Protein AF-A0A0H5R528-F1 (afdb_monomer_lite)

InterPro domains:
  IPR000589 Small ribosomal subunit protein uS15 [PF00312] (87-167)
  IPR000589 Small ribosomal subunit protein uS15 [PS00362] (118-148)
  IPR000589 Small ribosomal subunit protein uS15 [SM01387] (87-167)
  IPR000589 Small ribosomal subunit protein uS15 [cd00353] (87-165)
  IPR005290 Small ribosomal subunit protein uS15, bacteria [MF_01343_B] (82-168)
  IPR005290 Small ribosomal subunit protein uS15, bacteria [PTHR23321] (61-169)
  IPR005290 Small ribosomal subunit protein uS15, bacteria [TIGR00952] (86-167)
  IPR009068 uS15/NS1, RNA-binding domain superfamily [SSF47060] (82-168)

pLDDT: mean 70.8, std 21.13, range [27.61, 94.62]

Structure (mmCIF, N/CA/C/O backbone):
data_AF-A0A0H5R528-F1
#
_entry.id   AF-A0A0H5R528-F1
#
loop_
_atom_site.group_PDB
_atom_site.id
_atom_site.type_symbol
_atom_site.label_atom_id
_atom_site.label_alt_id
_atom_site.label_comp_id
_atom_site.label_asym_id
_atom_site.label_entity_id
_atom_site.label_seq_id
_atom_site.pdbx_PDB_ins_code
_atom_site.Cartn_x
_atom_site.Cartn_y
_atom_site.Cartn_z
_atom_site.occupancy
_atom_site.B_iso_or_equiv
_atom_site.auth_seq_id
_atom_site.auth_comp_id
_atom_site.auth_asym_id
_atom_site.auth_atom_id
_atom_site.pdbx_PDB_model_num
ATOM 1 N N . ILE A 1 1 ? 28.878 -18.480 17.843 1.00 35.75 1 ILE A N 1
ATOM 2 C CA . ILE A 1 1 ? 28.487 -18.563 16.412 1.00 35.75 1 ILE A CA 1
ATOM 3 C C . ILE A 1 1 ? 27.258 -17.677 16.219 1.00 35.75 1 ILE A C 1
ATOM 5 O O . ILE A 1 1 ? 26.261 -17.935 16.889 1.00 35.75 1 ILE A O 1
ATOM 9 N N . PRO A 1 2 ? 27.315 -16.597 15.421 1.00 37.34 2 PRO A N 1
ATOM 10 C CA . PRO A 1 2 ? 26.166 -15.723 15.243 1.00 37.34 2 PRO A CA 1
ATOM 11 C C . PRO A 1 2 ? 25.103 -16.480 14.444 1.00 37.34 2 PRO A C 1
ATOM 13 O O . PRO A 1 2 ? 25.357 -16.969 13.346 1.00 37.34 2 PRO A O 1
ATOM 16 N N . ILE A 1 3 ? 23.914 -16.620 15.023 1.00 32.84 3 ILE A N 1
ATOM 17 C CA . ILE A 1 3 ? 22.763 -17.226 14.353 1.00 32.84 3 ILE A CA 1
ATOM 18 C C . ILE A 1 3 ? 22.498 -16.414 13.069 1.00 32.84 3 ILE A C 1
ATOM 20 O O . ILE A 1 3 ? 22.397 -15.187 13.160 1.00 32.84 3 ILE A O 1
ATOM 24 N N . PRO A 1 4 ? 22.380 -17.041 11.881 1.00 42.12 4 PRO A N 1
ATOM 25 C CA . PRO A 1 4 ? 22.157 -16.312 10.639 1.00 42.12 4 PRO A CA 1
ATOM 26 C C . PRO A 1 4 ? 20.881 -15.473 10.753 1.00 42.12 4 PRO A C 1
ATOM 28 O O . PRO A 1 4 ? 19.831 -15.978 11.157 1.00 42.12 4 PRO A O 1
ATOM 31 N N . LEU A 1 5 ? 20.979 -14.191 10.382 1.00 45.97 5 LEU A N 1
ATOM 32 C CA . LEU A 1 5 ? 19.911 -13.178 10.428 1.00 45.97 5 LEU A CA 1
ATOM 33 C C . LEU A 1 5 ? 18.559 -13.704 9.905 1.00 45.97 5 LEU A C 1
ATOM 35 O O . LEU A 1 5 ? 17.512 -13.356 10.444 1.00 45.97 5 LEU A O 1
ATOM 39 N N . ILE A 1 6 ? 18.578 -14.627 8.939 1.00 39.31 6 ILE A N 1
ATOM 40 C CA . ILE A 1 6 ? 17.421 -15.352 8.386 1.00 39.31 6 ILE A CA 1
ATOM 41 C C . ILE A 1 6 ? 16.525 -15.972 9.481 1.00 39.31 6 ILE A C 1
ATOM 43 O O . ILE A 1 6 ? 15.303 -15.901 9.385 1.00 39.31 6 ILE A O 1
ATOM 47 N N . SER A 1 7 ? 17.100 -16.521 10.558 1.00 37.16 7 SER A N 1
ATOM 48 C CA . SER A 1 7 ? 16.353 -17.105 11.686 1.00 37.16 7 SER A CA 1
ATOM 49 C C . SER A 1 7 ? 15.606 -16.045 12.505 1.00 37.16 7 SER A C 1
ATOM 51 O O . SER A 1 7 ? 14.487 -16.280 12.966 1.00 37.16 7 SER A O 1
ATOM 53 N N . GLN A 1 8 ? 16.183 -14.848 12.642 1.00 42.34 8 GLN A N 1
ATOM 54 C CA . GLN A 1 8 ? 15.535 -13.732 13.334 1.00 42.34 8 GLN A CA 1
ATOM 55 C C . GLN A 1 8 ? 14.418 -13.113 12.480 1.00 42.34 8 GLN A C 1
ATOM 57 O O . GLN A 1 8 ? 13.338 -12.841 13.004 1.00 42.34 8 GLN A O 1
ATOM 62 N N . TYR A 1 9 ? 14.611 -12.995 11.159 1.00 45.44 9 TYR A N 1
ATOM 63 C CA . TYR A 1 9 ? 13.575 -12.510 10.233 1.00 45.44 9 TYR A CA 1
ATOM 64 C C . TYR A 1 9 ? 12.439 -13.510 10.033 1.00 45.44 9 TYR A C 1
ATOM 66 O O . TYR A 1 9 ? 11.284 -13.105 10.054 1.00 45.44 9 TYR A O 1
ATOM 74 N N . SER A 1 10 ? 12.725 -14.812 9.941 1.00 37.66 10 SER A N 1
ATOM 75 C CA . SER A 1 10 ? 11.702 -15.867 9.936 1.00 37.66 10 SER A CA 1
ATOM 76 C C . SER A 1 10 ? 10.830 -15.802 11.198 1.00 37.66 10 SER A C 1
ATOM 78 O O . SER A 1 10 ? 9.602 -15.839 11.112 1.00 37.66 10 SER A O 1
ATOM 80 N N . LYS A 1 11 ? 11.433 -15.577 12.376 1.00 39.97 11 LYS A N 1
ATOM 81 C CA . LYS A 1 11 ? 10.718 -15.374 13.653 1.00 39.97 11 LYS A CA 1
ATOM 82 C C . LYS A 1 11 ? 9.942 -14.045 13.722 1.00 39.97 11 LYS A C 1
ATOM 84 O O . LYS A 1 11 ? 8.899 -13.981 14.371 1.00 39.97 11 LYS A O 1
ATOM 89 N N . MET A 1 12 ? 10.401 -12.994 13.040 1.00 42.03 12 MET A N 1
ATOM 90 C CA . MET A 1 12 ? 9.725 -11.688 12.967 1.00 42.03 12 MET A CA 1
ATOM 91 C C . MET A 1 12 ? 8.580 -11.662 11.935 1.00 42.03 12 MET A C 1
ATOM 93 O O . MET A 1 12 ? 7.529 -11.071 12.182 1.00 42.03 12 MET A O 1
ATOM 97 N N . LEU A 1 13 ? 8.735 -12.349 10.802 1.00 40.91 13 LEU A N 1
ATOM 98 C CA . LEU A 1 13 ? 7.727 -12.522 9.747 1.00 40.91 13 LEU A CA 1
ATOM 99 C C . LEU A 1 13 ? 6.634 -13.524 10.148 1.00 40.91 13 LEU A C 1
ATOM 101 O O . LEU A 1 13 ? 5.466 -13.320 9.828 1.00 40.91 13 LEU A O 1
ATOM 105 N N . SER A 1 14 ? 6.977 -14.548 10.934 1.00 41.78 14 SER A N 1
ATOM 106 C CA . SER A 1 14 ? 6.000 -15.472 11.535 1.00 41.78 14 SER A CA 1
ATOM 107 C C . SER A 1 14 ? 5.156 -14.833 12.642 1.00 41.78 14 SER A C 1
ATOM 109 O O . SER A 1 14 ? 3.983 -15.189 12.778 1.00 41.78 14 SER A O 1
ATOM 111 N N . ARG A 1 15 ? 5.703 -13.851 13.377 1.00 47.06 15 ARG A N 1
ATOM 112 C CA . ARG A 1 15 ? 4.990 -13.056 14.399 1.00 47.06 15 ARG A CA 1
ATOM 113 C C . ARG A 1 15 ? 4.297 -11.800 13.862 1.00 47.06 15 ARG A C 1
ATOM 115 O O . ARG A 1 15 ? 3.399 -11.281 14.522 1.00 47.06 15 ARG A O 1
ATOM 122 N N . SER A 1 16 ? 4.694 -11.301 12.695 1.00 47.31 16 SER A N 1
ATOM 123 C CA . SER A 1 16 ? 3.982 -10.234 11.988 1.00 47.31 16 SER A CA 1
ATOM 124 C C . SER A 1 16 ? 2.938 -10.823 11.034 1.00 47.31 16 SER A C 1
ATOM 126 O O . SER A 1 16 ? 2.871 -12.034 10.823 1.00 47.31 16 SER A O 1
ATOM 128 N N . LEU A 1 17 ? 2.063 -9.964 10.512 1.00 50.91 17 LEU A N 1
ATOM 129 C CA . LEU A 1 17 ? 0.804 -10.252 9.805 1.00 50.91 17 LEU A CA 1
ATOM 130 C C . LEU A 1 17 ? 0.909 -11.162 8.546 1.00 50.91 17 LEU A C 1
ATOM 132 O O . LEU A 1 17 ? -0.053 -11.228 7.789 1.00 50.91 17 LEU A O 1
ATOM 136 N N . LEU A 1 18 ? 2.040 -11.841 8.293 1.00 49.72 18 LEU A N 1
ATOM 137 C CA . LEU A 1 18 ? 2.419 -12.400 6.989 1.00 49.72 18 LEU A CA 1
ATOM 138 C C . LEU A 1 18 ? 2.583 -13.935 6.835 1.00 49.72 18 LEU A C 1
ATOM 140 O O . LEU A 1 18 ? 2.680 -14.348 5.692 1.00 49.72 18 LEU A O 1
ATOM 144 N N . ALA A 1 19 ? 2.602 -14.817 7.850 1.00 43.53 19 ALA A N 1
ATOM 145 C CA . ALA A 1 19 ? 2.944 -16.240 7.587 1.00 43.53 19 ALA A CA 1
ATOM 146 C C . ALA A 1 19 ? 2.146 -17.349 8.316 1.00 43.53 19 ALA A C 1
ATOM 148 O O . ALA A 1 19 ? 2.409 -17.670 9.474 1.00 43.53 19 ALA A O 1
ATOM 149 N N . ARG A 1 20 ? 1.281 -18.076 7.588 1.00 42.19 20 ARG A N 1
ATOM 150 C CA . ARG A 1 20 ? 1.116 -19.533 7.816 1.00 42.19 20 ARG A CA 1
ATOM 151 C C . ARG A 1 20 ? 2.510 -20.209 7.753 1.00 42.19 20 ARG A C 1
ATOM 153 O O . ARG A 1 20 ? 3.384 -19.657 7.085 1.00 42.19 20 ARG A O 1
ATOM 160 N N . PRO A 1 21 ? 2.769 -21.340 8.448 1.00 36.38 21 PRO A N 1
ATOM 161 C CA . PRO A 1 21 ? 4.104 -21.948 8.504 1.00 36.38 21 PRO A CA 1
ATOM 162 C C . PRO A 1 21 ? 4.681 -22.126 7.095 1.00 36.38 21 PRO A C 1
ATOM 164 O O . PRO A 1 21 ? 4.043 -22.747 6.242 1.00 36.38 21 PRO A O 1
ATOM 167 N N . LEU A 1 22 ? 5.878 -21.559 6.875 1.00 38.25 22 LEU A N 1
ATOM 168 C CA . LEU A 1 22 ? 6.575 -21.517 5.581 1.00 38.25 22 LEU A CA 1
ATOM 169 C C . LEU A 1 22 ? 6.567 -22.889 4.891 1.00 38.25 22 LEU A C 1
ATOM 171 O O . LEU A 1 22 ? 6.338 -22.976 3.694 1.00 38.25 22 LEU A O 1
ATOM 175 N N . THR A 1 23 ? 6.687 -23.973 5.655 1.00 37.78 23 THR A N 1
ATOM 176 C CA . THR A 1 23 ? 6.771 -25.352 5.157 1.00 37.78 23 THR A CA 1
ATOM 177 C C . THR A 1 23 ? 5.508 -25.891 4.479 1.00 37.78 23 THR A C 1
ATOM 179 O O . THR A 1 23 ? 5.636 -26.736 3.603 1.00 37.78 23 THR A O 1
ATOM 182 N N . ARG A 1 24 ? 4.300 -25.398 4.800 1.00 32.91 24 ARG A N 1
ATOM 183 C CA . ARG A 1 24 ? 3.045 -25.839 4.141 1.00 32.91 24 ARG A CA 1
ATOM 184 C C . ARG A 1 24 ? 2.582 -24.890 3.033 1.00 32.91 24 ARG A C 1
ATOM 186 O O . ARG A 1 24 ? 1.810 -25.288 2.171 1.00 32.91 24 ARG A O 1
ATOM 193 N N . ALA A 1 25 ? 3.070 -23.648 3.039 1.00 35.84 25 ALA A N 1
ATOM 194 C CA . ALA A 1 25 ? 2.929 -22.737 1.905 1.00 35.84 25 ALA A CA 1
ATOM 195 C C . ALA A 1 25 ? 3.888 -23.116 0.765 1.00 35.84 25 ALA A C 1
ATOM 197 O O . ALA A 1 25 ? 3.552 -22.888 -0.391 1.00 35.84 25 ALA A O 1
ATOM 198 N N . LEU A 1 26 ? 5.031 -23.746 1.077 1.00 34.44 26 LEU A N 1
ATOM 199 C CA . LEU A 1 26 ? 6.075 -24.110 0.113 1.00 34.44 26 LEU A CA 1
ATOM 200 C C . LEU A 1 26 ? 5.665 -25.148 -0.948 1.00 34.44 26 LEU A C 1
ATOM 202 O O . LEU A 1 26 ? 6.245 -25.136 -2.027 1.00 34.44 26 LEU A O 1
ATOM 206 N N . SER A 1 27 ? 4.616 -25.952 -0.737 1.00 31.20 27 SER A N 1
ATOM 207 C CA . SER A 1 27 ? 4.044 -26.791 -1.810 1.00 31.20 27 SER A CA 1
ATOM 208 C C . SER A 1 27 ? 3.129 -26.017 -2.772 1.00 31.20 27 SER A C 1
ATOM 210 O O . SER A 1 27 ? 2.860 -26.487 -3.869 1.00 31.20 27 SER A O 1
ATOM 212 N N . ASN A 1 28 ? 2.713 -24.804 -2.395 1.00 34.56 28 ASN A N 1
ATOM 213 C CA . ASN A 1 28 ? 2.021 -23.828 -3.243 1.00 34.56 28 ASN A CA 1
ATOM 214 C C . ASN A 1 28 ? 2.914 -22.612 -3.579 1.00 34.56 28 ASN A C 1
ATOM 216 O O . ASN A 1 28 ? 2.424 -21.622 -4.121 1.00 34.56 28 ASN A O 1
ATOM 220 N N . VAL A 1 29 ? 4.224 -22.651 -3.287 1.00 35.28 29 VAL A N 1
ATOM 221 C CA . VAL A 1 29 ? 5.155 -21.517 -3.505 1.00 35.28 29 VAL A CA 1
ATOM 222 C C . VAL A 1 29 ? 5.485 -21.272 -4.980 1.00 35.28 29 VAL A C 1
ATOM 224 O O . VAL A 1 29 ? 5.911 -20.172 -5.327 1.00 35.28 29 VAL A O 1
ATOM 227 N N . ALA A 1 30 ? 5.087 -22.176 -5.881 1.00 30.31 30 ALA A N 1
ATOM 228 C CA . ALA A 1 30 ? 4.903 -21.857 -7.303 1.00 30.31 30 ALA A CA 1
ATOM 229 C C . ALA A 1 30 ? 3.843 -20.744 -7.552 1.00 30.31 30 ALA A C 1
ATOM 231 O O . ALA A 1 30 ? 3.654 -20.274 -8.673 1.00 30.31 30 ALA A O 1
ATOM 232 N N . GLY A 1 31 ? 3.123 -20.304 -6.515 1.00 27.61 31 GLY A N 1
ATOM 233 C CA . GLY A 1 31 ? 2.170 -19.196 -6.540 1.00 27.61 31 GLY A CA 1
ATOM 234 C C . GLY A 1 31 ? 2.680 -17.858 -5.999 1.00 27.61 31 GLY A C 1
ATOM 235 O O . GLY A 1 31 ? 1.933 -16.891 -6.068 1.00 27.61 31 GLY A O 1
ATOM 236 N N . ILE A 1 32 ? 3.905 -17.753 -5.463 1.00 33.19 32 ILE A N 1
ATOM 237 C CA . ILE A 1 32 ? 4.373 -16.508 -4.803 1.00 33.19 32 ILE A CA 1
ATOM 238 C C . ILE A 1 32 ? 5.445 -15.761 -5.613 1.00 33.19 32 ILE A C 1
ATOM 240 O O . ILE A 1 32 ? 5.530 -14.537 -5.510 1.00 33.19 32 ILE A O 1
ATOM 244 N N . HIS A 1 33 ? 6.095 -16.424 -6.579 1.00 30.34 33 HIS A N 1
ATOM 245 C CA . HIS A 1 33 ? 6.693 -15.720 -7.729 1.00 30.34 33 HIS A CA 1
ATOM 246 C C . HIS A 1 33 ? 5.651 -14.853 -8.487 1.00 30.34 33 HIS A C 1
ATOM 248 O O . HIS A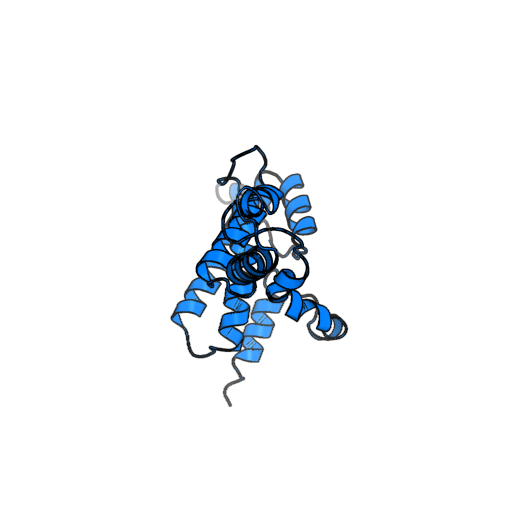 1 33 ? 6.008 -13.897 -9.171 1.00 30.34 33 HIS A O 1
ATOM 254 N N . ARG A 1 34 ? 4.348 -15.079 -8.245 1.00 32.31 34 ARG A N 1
ATOM 255 C CA . ARG A 1 34 ? 3.198 -14.358 -8.810 1.00 32.31 34 ARG A CA 1
ATOM 256 C C . ARG A 1 34 ? 2.731 -13.077 -8.124 1.00 32.31 34 ARG A C 1
ATOM 258 O O . ARG A 1 34 ? 1.768 -12.502 -8.599 1.00 32.31 34 ARG A O 1
ATOM 265 N N . ALA A 1 35 ? 3.388 -12.544 -7.094 1.00 33.75 35 ALA A N 1
ATOM 266 C CA . ALA A 1 35 ? 3.082 -11.165 -6.665 1.00 33.75 35 ALA A CA 1
ATOM 267 C C . ALA A 1 35 ? 3.814 -10.117 -7.532 1.00 33.75 35 ALA A C 1
ATOM 269 O O . ALA A 1 35 ? 3.277 -9.041 -7.788 1.00 33.75 35 ALA A O 1
ATOM 270 N N . GLY A 1 36 ? 5.005 -10.477 -8.030 1.00 31.80 36 GLY A N 1
ATOM 271 C CA . GLY A 1 36 ? 5.702 -9.788 -9.121 1.00 31.80 36 GLY A CA 1
ATOM 272 C C . GLY A 1 36 ? 5.222 -10.249 -10.503 1.00 31.80 36 GLY A C 1
ATOM 273 O O . GLY A 1 36 ? 5.012 -9.411 -11.367 1.00 31.80 36 GLY A O 1
ATOM 274 N N . GLN A 1 37 ? 4.923 -11.545 -10.686 1.00 33.56 37 GLN A N 1
ATOM 275 C CA . GLN A 1 37 ? 4.293 -12.081 -11.910 1.00 33.56 37 GLN A CA 1
ATOM 276 C C . GLN A 1 37 ? 2.755 -11.975 -11.925 1.00 33.56 37 GLN A C 1
ATOM 278 O O . GLN A 1 37 ? 2.098 -12.593 -12.754 1.00 33.56 37 GLN A O 1
ATOM 283 N N . ALA A 1 38 ? 2.130 -11.171 -11.056 1.00 33.72 38 ALA A N 1
ATOM 284 C CA . ALA A 1 38 ? 0.728 -10.808 -11.285 1.00 33.72 38 ALA A CA 1
ATOM 285 C C . ALA A 1 38 ? 0.606 -9.896 -12.512 1.00 33.72 38 ALA A C 1
ATOM 287 O O . ALA A 1 38 ? -0.502 -9.681 -12.979 1.00 33.72 38 ALA A O 1
ATOM 288 N N . ILE A 1 39 ? 1.724 -9.386 -13.044 1.00 36.84 39 ILE A N 1
ATOM 289 C CA . ILE A 1 39 ? 1.791 -8.715 -14.345 1.00 36.84 39 ILE A CA 1
ATOM 290 C C . ILE A 1 39 ? 1.308 -9.658 -15.469 1.00 36.84 39 ILE A C 1
ATOM 292 O O . ILE A 1 39 ? 0.634 -9.192 -16.383 1.00 36.84 39 ILE A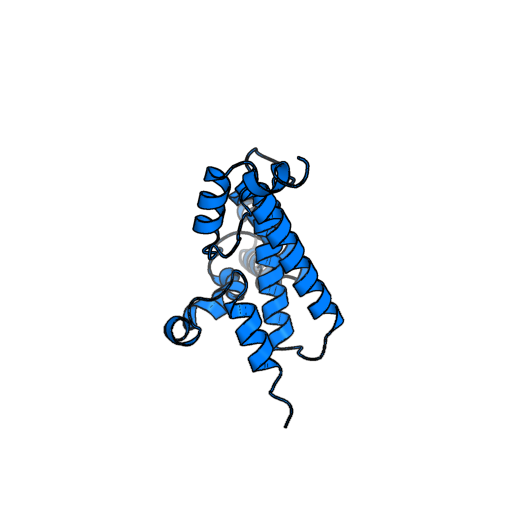 O 1
ATOM 296 N N . ASP A 1 40 ? 1.485 -10.978 -15.328 1.00 35.31 40 ASP A N 1
ATOM 297 C CA . ASP A 1 40 ? 1.091 -11.982 -16.334 1.00 35.31 40 ASP A CA 1
ATOM 298 C C . ASP A 1 40 ? -0.429 -12.251 -16.377 1.00 35.31 40 ASP A C 1
ATOM 300 O O . ASP A 1 40 ? -0.906 -13.073 -17.154 1.00 35.31 40 ASP A O 1
ATOM 304 N N . SER A 1 41 ? -1.224 -11.570 -15.542 1.00 40.56 41 SER A N 1
ATOM 305 C CA . SER A 1 41 ? -2.679 -11.766 -15.452 1.00 40.56 41 SER A CA 1
ATOM 306 C C . SER A 1 41 ? -3.484 -10.486 -15.713 1.00 40.56 41 SER A C 1
ATOM 308 O O . SER A 1 41 ? -4.633 -10.373 -15.285 1.00 40.56 41 SER A O 1
ATOM 310 N N . TYR A 1 42 ? -2.904 -9.500 -16.407 1.00 48.09 42 TYR A N 1
ATOM 311 C CA . TYR A 1 42 ? -3.577 -8.229 -16.707 1.00 48.09 42 TYR A CA 1
ATOM 312 C C . TYR A 1 42 ? -3.743 -8.000 -18.216 1.00 48.09 42 TYR A C 1
ATOM 314 O O . TYR A 1 42 ? -3.012 -7.203 -18.804 1.00 48.09 42 TYR A O 1
ATOM 322 N N . PRO A 1 43 ? -4.707 -8.678 -18.863 1.00 39.09 43 PRO A N 1
ATOM 323 C CA . PRO A 1 43 ? -4.961 -8.489 -20.284 1.00 39.09 43 PRO A CA 1
ATOM 324 C C . PRO A 1 43 ? -5.476 -7.064 -20.564 1.00 39.09 43 PRO A C 1
ATOM 326 O O . PRO A 1 43 ? -6.489 -6.642 -20.009 1.00 39.09 43 PRO A O 1
ATOM 329 N N . GLY A 1 44 ? -4.789 -6.329 -21.448 1.00 52.12 44 GLY A N 1
ATOM 330 C CA . GLY A 1 44 ? -5.387 -5.240 -22.236 1.00 52.12 44 GLY A CA 1
ATOM 331 C C . GLY A 1 44 ? -5.189 -3.782 -21.791 1.00 52.12 44 GLY A C 1
ATOM 332 O O . GLY A 1 44 ? -5.745 -2.903 -22.444 1.00 52.12 44 GLY A O 1
ATOM 333 N N . GLN A 1 45 ? -4.421 -3.473 -20.738 1.00 56.28 45 GLN A N 1
ATOM 334 C CA . GLN A 1 45 ? -4.093 -2.074 -20.388 1.00 56.28 45 GLN A CA 1
ATOM 335 C C . GLN A 1 45 ? -2.709 -1.669 -20.924 1.00 56.28 45 GLN A C 1
ATOM 337 O O . GLN A 1 45 ? -1.770 -2.456 -20.864 1.00 56.28 45 GLN A O 1
ATOM 342 N N . LEU A 1 46 ? -2.586 -0.443 -21.442 1.00 63.28 46 LEU A N 1
ATOM 343 C CA . LEU A 1 46 ? -1.341 0.148 -21.952 1.00 63.28 46 LEU A CA 1
ATOM 344 C C . LEU A 1 46 ? -0.755 1.141 -20.926 1.00 63.28 46 LEU A C 1
ATOM 346 O O . LEU A 1 46 ? -1.467 1.622 -20.042 1.00 63.28 46 LEU A O 1
ATOM 350 N N . ARG A 1 47 ? 0.555 1.439 -21.017 1.00 59.94 47 ARG A N 1
ATOM 351 C CA . ARG A 1 47 ? 1.303 2.301 -20.060 1.00 59.94 47 ARG A CA 1
ATOM 352 C C . ARG A 1 47 ? 0.762 3.728 -19.926 1.00 59.94 47 ARG A C 1
ATOM 354 O O . ARG A 1 47 ? 0.951 4.369 -18.895 1.00 59.94 47 ARG A O 1
ATOM 361 N N . GLN A 1 48 ? 0.099 4.222 -20.959 1.00 58.50 48 GLN A N 1
ATOM 362 C CA . GLN A 1 48 ? -0.630 5.483 -20.950 1.00 58.50 48 GLN A CA 1
ATOM 363 C C . GLN A 1 48 ? -2.109 5.116 -21.019 1.00 58.50 48 GLN A C 1
ATOM 365 O O . GLN A 1 48 ? -2.438 4.083 -21.594 1.00 58.50 48 GLN A O 1
ATOM 370 N N . SER A 1 49 ? -3.004 5.919 -20.447 1.00 59.09 49 SER A N 1
ATOM 371 C CA . SER A 1 49 ? -4.466 5.710 -20.438 1.00 59.09 49 SER A CA 1
ATOM 372 C C . SER A 1 49 ? -5.123 5.691 -21.831 1.00 59.09 49 SER A C 1
ATOM 374 O O . SER A 1 49 ? -6.311 5.958 -21.955 1.00 59.09 49 SER A O 1
ATOM 376 N N . ILE A 1 50 ? -4.336 5.418 -22.861 1.00 59.94 50 ILE A N 1
ATOM 377 C CA . ILE A 1 50 ? -4.714 5.198 -24.233 1.00 59.94 50 ILE A CA 1
ATOM 378 C C . ILE A 1 50 ? -5.386 3.830 -24.287 1.00 59.94 50 ILE A C 1
ATOM 380 O O . ILE A 1 50 ? -4.811 2.802 -23.911 1.00 59.94 50 ILE A O 1
ATOM 384 N N . THR A 1 51 ? -6.636 3.823 -24.723 1.00 62.47 51 THR A N 1
ATOM 385 C CA . THR A 1 51 ? -7.330 2.571 -25.023 1.00 62.47 51 THR A CA 1
ATOM 386 C C . THR A 1 51 ? -6.684 1.919 -26.244 1.00 62.47 51 THR A C 1
ATOM 388 O O . THR A 1 51 ? -6.137 2.600 -27.110 1.00 62.47 51 THR A O 1
ATOM 391 N N . SER A 1 52 ? -6.739 0.587 -26.345 1.00 61.41 52 SER A N 1
ATOM 392 C CA . SER A 1 52 ? -6.237 -0.104 -27.549 1.00 61.41 52 SER A CA 1
ATOM 393 C C . SER A 1 52 ? -6.868 0.466 -28.827 1.00 61.41 52 SER A C 1
ATOM 395 O O . SER A 1 52 ? -6.212 0.529 -29.861 1.00 61.41 52 SER A O 1
ATOM 397 N N . ASP A 1 53 ? -8.099 0.963 -28.712 1.00 63.34 53 ASP A N 1
ATOM 398 C CA . ASP A 1 53 ? -8.883 1.564 -29.786 1.00 63.34 53 ASP A CA 1
ATOM 399 C C . ASP A 1 53 ? -8.388 2.964 -30.189 1.00 63.34 53 ASP A C 1
ATOM 401 O O . ASP A 1 53 ? -8.448 3.328 -31.363 1.00 63.34 53 ASP A O 1
ATOM 405 N N . GLU A 1 54 ? -7.850 3.753 -29.254 1.00 65.88 54 GLU A N 1
ATOM 406 C CA . GLU A 1 54 ? -7.241 5.058 -29.547 1.00 65.88 54 GLU A CA 1
ATOM 407 C C . GLU A 1 54 ? -5.908 4.931 -30.294 1.00 65.88 54 GLU A C 1
ATOM 409 O O . GLU A 1 54 ? -5.606 5.783 -31.123 1.00 65.88 54 GLU A O 1
ATOM 414 N N . LEU A 1 55 ? -5.146 3.852 -30.077 1.00 63.03 55 LEU A N 1
ATOM 415 C CA . LEU A 1 55 ? -3.922 3.577 -30.848 1.00 63.03 55 LEU A CA 1
ATOM 416 C C . LEU A 1 55 ? -4.207 3.179 -32.299 1.00 63.03 55 LEU A C 1
ATOM 418 O O . LEU A 1 55 ? -3.363 3.373 -33.169 1.00 63.03 55 LEU A O 1
ATOM 422 N N . VAL A 1 56 ? -5.380 2.594 -32.551 1.00 65.94 56 VAL A N 1
ATOM 423 C CA . VAL A 1 56 ? -5.807 2.150 -33.886 1.00 65.94 56 VAL A CA 1
ATOM 424 C C . VAL A 1 56 ? -6.411 3.312 -34.686 1.00 65.94 56 VAL A C 1
ATOM 426 O O . VAL A 1 56 ? -6.373 3.303 -35.916 1.00 65.94 56 VAL A O 1
ATOM 429 N N . LYS A 1 57 ? -6.917 4.361 -34.018 1.00 66.94 57 LYS A N 1
ATOM 430 C CA . LYS A 1 57 ? -7.427 5.573 -34.676 1.00 66.94 57 LYS A CA 1
ATOM 431 C C . LYS A 1 57 ? -6.286 6.383 -35.305 1.00 66.94 57 LYS A C 1
ATOM 433 O O . LYS A 1 57 ? -5.711 7.262 -34.675 1.00 66.94 57 LYS A O 1
ATOM 438 N N . GLY A 1 58 ? -6.007 6.115 -36.581 1.00 66.12 58 GLY A N 1
ATOM 439 C CA . GLY A 1 58 ? -5.122 6.932 -37.422 1.00 66.12 58 GLY A CA 1
ATOM 440 C C . GLY A 1 58 ? -3.841 6.249 -37.902 1.00 66.12 58 GLY A C 1
ATOM 441 O O . GLY A 1 58 ? -3.053 6.892 -38.590 1.00 66.12 58 GLY A O 1
ATOM 442 N N . VAL A 1 59 ? -3.631 4.967 -37.589 1.00 67.38 59 VAL A N 1
ATOM 443 C CA . VAL A 1 59 ? -2.494 4.185 -38.102 1.00 67.38 59 VAL A CA 1
ATOM 444 C C . VAL A 1 59 ? -2.990 3.241 -39.197 1.00 67.38 59 VAL A C 1
ATOM 446 O O . VAL A 1 59 ? -3.886 2.437 -38.957 1.00 67.38 59 VAL A O 1
ATOM 449 N N . ALA A 1 60 ? -2.435 3.365 -40.406 1.00 64.06 60 ALA A N 1
ATOM 450 C CA . ALA A 1 60 ? -2.860 2.591 -41.576 1.00 64.06 60 ALA A CA 1
ATOM 451 C C . ALA A 1 60 ? -2.162 1.222 -41.702 1.00 64.06 60 ALA A C 1
ATOM 453 O O . ALA A 1 60 ? -2.724 0.319 -42.314 1.00 64.06 60 ALA A O 1
ATOM 454 N N . ASP A 1 61 ? -0.957 1.066 -41.136 1.00 80.31 61 ASP A N 1
ATOM 455 C CA . ASP A 1 61 ? -0.159 -0.164 -41.228 1.00 80.31 61 ASP A CA 1
ATOM 456 C C . ASP A 1 61 ? -0.300 -1.0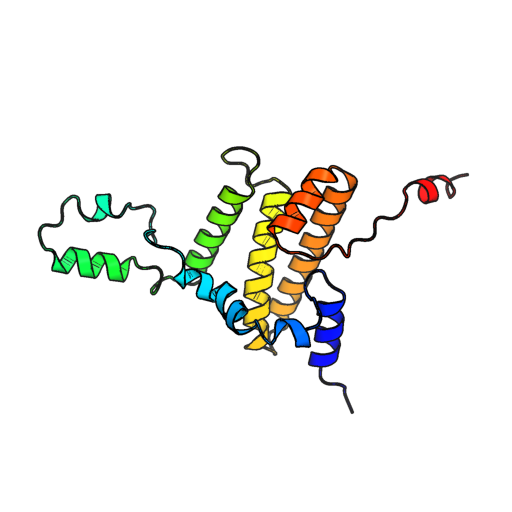37 -39.968 1.00 80.31 61 ASP A C 1
ATOM 458 O O . ASP A 1 61 ? -0.082 -0.597 -38.834 1.00 80.31 61 ASP A O 1
ATOM 462 N N . GLU A 1 62 ? -0.627 -2.312 -40.170 1.00 77.06 62 GLU A N 1
ATOM 463 C CA . GLU A 1 62 ? -0.776 -3.316 -39.115 1.00 77.06 62 GLU A CA 1
ATOM 464 C C . GLU A 1 62 ? 0.550 -3.575 -38.377 1.00 77.06 62 GLU A C 1
ATOM 466 O O . GLU A 1 62 ? 0.564 -3.791 -37.157 1.00 77.06 62 GLU A O 1
ATOM 471 N N . ASN A 1 63 ? 1.684 -3.469 -39.080 1.00 81.38 63 ASN A N 1
ATOM 472 C CA . ASN A 1 63 ? 3.005 -3.644 -38.476 1.00 81.38 63 ASN A CA 1
ATOM 473 C C . ASN A 1 63 ? 3.343 -2.535 -37.472 1.00 81.38 63 ASN A C 1
ATOM 475 O O . ASN A 1 63 ? 3.955 -2.804 -36.432 1.00 81.38 63 ASN A O 1
ATOM 479 N N . ASP A 1 64 ? 2.929 -1.299 -37.745 1.00 80.88 64 ASP A N 1
ATOM 480 C CA . ASP A 1 64 ? 3.145 -0.170 -36.841 1.00 80.88 64 ASP A CA 1
ATOM 481 C C . ASP A 1 64 ? 2.267 -0.279 -35.599 1.00 80.88 64 ASP A C 1
ATOM 483 O O . ASP A 1 64 ? 2.750 -0.081 -34.482 1.00 80.88 64 ASP A O 1
ATOM 487 N N . ILE A 1 65 ? 1.020 -0.728 -35.756 1.00 80.88 65 ILE A N 1
ATOM 488 C CA . ILE A 1 65 ? 0.139 -1.041 -34.624 1.00 80.88 65 ILE A CA 1
ATOM 489 C C . ILE A 1 65 ? 0.782 -2.115 -33.732 1.00 80.88 65 ILE A C 1
ATOM 491 O O . ILE A 1 65 ? 0.793 -1.980 -32.506 1.00 80.88 65 ILE A O 1
ATOM 495 N N . ALA A 1 66 ? 1.363 -3.167 -34.318 1.00 80.62 66 ALA A N 1
ATOM 496 C CA . ALA A 1 66 ? 2.049 -4.218 -33.565 1.00 80.62 66 ALA A CA 1
ATOM 497 C C . ALA A 1 66 ? 3.297 -3.700 -32.824 1.00 80.62 66 ALA A C 1
ATOM 499 O O . ALA A 1 66 ? 3.534 -4.071 -31.668 1.00 80.62 66 ALA A O 1
ATOM 500 N N . ARG A 1 67 ? 4.082 -2.811 -33.448 1.00 81.56 67 ARG A N 1
ATOM 501 C CA . ARG A 1 67 ? 5.228 -2.147 -32.800 1.00 81.56 67 ARG A CA 1
ATOM 502 C C . ARG A 1 67 ? 4.780 -1.278 -31.630 1.00 81.56 67 ARG A C 1
ATOM 504 O O . ARG A 1 67 ? 5.344 -1.406 -30.545 1.00 81.56 67 ARG A O 1
ATOM 511 N N . LEU A 1 68 ? 3.750 -0.454 -31.815 1.00 79.75 68 LEU A N 1
ATOM 512 C CA . LEU A 1 68 ? 3.210 0.413 -30.766 1.00 79.75 68 LEU A CA 1
ATOM 513 C C . LEU A 1 68 ? 2.661 -0.408 -29.595 1.00 79.75 68 LEU A C 1
ATOM 515 O O . LEU A 1 68 ? 3.007 -0.130 -28.448 1.00 79.75 68 LEU A O 1
ATOM 519 N N . LYS A 1 69 ? 1.906 -1.481 -29.865 1.00 78.19 69 LYS A N 1
ATOM 520 C CA . LYS A 1 69 ? 1.444 -2.421 -28.829 1.00 78.19 69 LYS A CA 1
ATOM 521 C C . LYS A 1 69 ? 2.606 -2.983 -28.008 1.00 78.19 69 LYS A C 1
ATOM 523 O O . LYS A 1 69 ? 2.503 -3.063 -26.788 1.00 78.19 69 LYS A O 1
ATOM 528 N N . ARG A 1 70 ? 3.730 -3.322 -28.650 1.00 79.12 70 ARG A N 1
ATOM 529 C CA . ARG A 1 70 ? 4.933 -3.811 -27.958 1.00 79.12 70 ARG A CA 1
ATOM 530 C C . ARG A 1 70 ? 5.611 -2.720 -27.123 1.00 79.12 70 ARG A C 1
ATOM 532 O O . ARG A 1 70 ? 5.973 -2.971 -25.979 1.00 79.12 70 ARG A O 1
ATOM 539 N N . VAL A 1 71 ? 5.771 -1.512 -27.660 1.00 80.06 71 VAL A N 1
ATOM 540 C CA . VAL A 1 71 ? 6.416 -0.386 -26.952 1.00 80.06 71 VAL A CA 1
ATOM 541 C C . VAL A 1 71 ? 5.609 0.040 -25.724 1.00 80.06 71 VAL A C 1
ATOM 543 O O . VAL A 1 71 ? 6.171 0.275 -24.653 1.00 80.06 71 VAL A O 1
ATOM 546 N N . PHE A 1 72 ? 4.286 0.093 -25.860 1.00 76.44 72 PHE A N 1
ATOM 547 C CA . PHE A 1 72 ? 3.378 0.454 -24.776 1.00 76.44 72 PHE A CA 1
ATOM 548 C C . PHE A 1 72 ? 2.994 -0.723 -23.868 1.00 76.44 72 PHE A C 1
ATOM 550 O O . PHE A 1 72 ? 2.277 -0.509 -22.885 1.00 76.44 72 PHE A O 1
ATOM 557 N N . SER A 1 73 ? 3.483 -1.935 -24.159 1.00 73.81 73 SER A N 1
ATOM 558 C CA . SER A 1 73 ? 3.334 -3.105 -23.291 1.00 73.81 73 SER A CA 1
ATOM 559 C C . SER A 1 73 ? 3.990 -2.861 -21.931 1.00 73.81 73 SER A C 1
ATOM 561 O O . SER A 1 73 ? 5.059 -2.249 -21.828 1.00 73.81 73 SER A O 1
ATOM 563 N N . PHE A 1 74 ? 3.369 -3.387 -20.874 1.00 68.75 74 PHE A N 1
ATOM 564 C CA . PHE A 1 74 ? 3.918 -3.340 -19.519 1.00 68.75 74 PHE A CA 1
ATOM 565 C C . PHE A 1 74 ? 5.208 -4.148 -19.350 1.00 68.75 74 PHE A C 1
ATOM 567 O O . PHE A 1 74 ? 5.947 -3.891 -18.405 1.00 68.75 74 PHE A O 1
ATOM 574 N N . GLU A 1 75 ? 5.521 -5.060 -20.272 1.00 70.88 75 GLU A N 1
ATOM 575 C CA . GLU A 1 75 ? 6.807 -5.775 -20.301 1.00 70.88 75 GLU A CA 1
ATOM 576 C C . GLU A 1 75 ? 7.996 -4.809 -20.369 1.00 70.88 75 GLU A C 1
ATOM 578 O O . GLU A 1 75 ? 9.037 -5.049 -19.766 1.00 70.88 75 GLU A O 1
ATOM 583 N N . ASN A 1 76 ? 7.810 -3.672 -21.046 1.00 74.31 76 ASN A N 1
ATOM 584 C CA . ASN A 1 76 ? 8.828 -2.636 -21.197 1.00 74.31 76 ASN A CA 1
ATOM 585 C C . ASN A 1 76 ? 8.670 -1.504 -20.169 1.00 74.31 76 ASN A C 1
ATOM 587 O O . ASN A 1 76 ? 9.262 -0.429 -20.328 1.00 74.31 76 ASN A O 1
ATOM 591 N N . ALA A 1 77 ? 7.837 -1.701 -19.139 1.00 77.56 77 ALA A N 1
ATOM 592 C CA . ALA A 1 77 ? 7.536 -0.668 -18.165 1.00 77.56 77 ALA A CA 1
ATOM 593 C C . ALA A 1 77 ? 8.685 -0.363 -17.207 1.00 77.56 77 ALA A C 1
ATOM 595 O O . ALA A 1 77 ? 9.348 -1.250 -16.676 1.00 77.56 77 ALA A O 1
ATOM 596 N N . SER A 1 78 ? 8.882 0.926 -16.935 1.00 82.56 78 SER A N 1
ATOM 597 C CA . SER A 1 78 ? 9.783 1.374 -15.884 1.00 82.56 78 SER A CA 1
ATOM 598 C C . SER A 1 78 ? 9.203 1.004 -14.514 1.00 82.56 78 SER A C 1
ATOM 600 O O . SER A 1 78 ? 7.987 1.017 -14.300 1.00 82.56 78 SER A O 1
ATOM 602 N N . GLN A 1 79 ? 10.068 0.701 -13.543 1.00 78.81 79 GLN A N 1
ATOM 603 C CA . GLN A 1 79 ? 9.623 0.328 -12.197 1.00 78.81 79 GLN A CA 1
ATOM 604 C C . GLN A 1 79 ? 8.708 1.380 -11.523 1.00 78.81 79 GLN A C 1
ATOM 606 O O . GLN A 1 79 ? 7.732 0.986 -10.876 1.00 78.81 79 GLN A O 1
ATOM 611 N N . PRO A 1 80 ? 8.950 2.704 -11.654 1.00 81.19 80 PRO A N 1
ATOM 612 C CA . PRO A 1 80 ? 8.037 3.723 -11.132 1.00 81.19 80 PRO A CA 1
ATOM 613 C C . PRO A 1 80 ? 6.628 3.659 -11.732 1.00 81.19 80 PRO A C 1
ATOM 615 O O . PRO A 1 80 ? 5.653 3.883 -11.016 1.00 81.19 80 PRO A O 1
ATOM 618 N N . GLU A 1 81 ? 6.502 3.314 -13.011 1.00 81.25 81 GLU A N 1
ATOM 619 C CA . GLU A 1 81 ? 5.204 3.207 -13.680 1.00 81.25 81 GLU A CA 1
ATOM 620 C C . GLU A 1 81 ? 4.429 1.974 -13.236 1.00 81.25 81 GLU A C 1
ATOM 622 O O . GLU A 1 81 ? 3.236 2.073 -12.946 1.00 81.25 81 GLU A O 1
ATOM 627 N N . ILE A 1 82 ? 5.116 0.839 -13.071 1.00 80.56 82 ILE A N 1
ATOM 628 C CA . ILE A 1 82 ? 4.523 -0.362 -12.471 1.00 80.56 82 ILE A CA 1
ATOM 629 C C . ILE A 1 82 ? 3.973 -0.019 -11.079 1.00 80.56 82 ILE A C 1
ATOM 631 O O . ILE A 1 82 ? 2.832 -0.347 -10.749 1.00 80.56 82 ILE A O 1
ATOM 635 N N . ASN A 1 83 ? 4.746 0.714 -10.272 1.00 81.81 83 ASN A N 1
ATOM 636 C CA . ASN A 1 83 ? 4.321 1.136 -8.937 1.00 81.81 83 ASN A CA 1
ATOM 637 C C . ASN A 1 83 ? 3.106 2.082 -8.978 1.00 81.81 83 ASN A C 1
ATOM 639 O O . ASN A 1 83 ? 2.203 1.957 -8.144 1.00 81.81 83 ASN A O 1
ATOM 643 N N . ALA A 1 84 ? 3.066 3.017 -9.932 1.00 84.19 84 ALA A N 1
ATOM 644 C CA . ALA A 1 84 ? 1.944 3.936 -10.118 1.00 84.19 84 ALA A CA 1
ATOM 645 C C . ALA A 1 84 ? 0.663 3.193 -10.526 1.00 84.19 84 ALA A C 1
ATOM 647 O O . ALA A 1 84 ? -0.387 3.407 -9.920 1.00 84.19 84 ALA A O 1
ATOM 648 N N . MET A 1 85 ? 0.763 2.257 -11.472 1.00 83.31 85 MET A N 1
ATOM 649 C CA . MET A 1 85 ? -0.341 1.390 -11.889 1.00 83.31 85 MET A CA 1
ATOM 650 C C . MET A 1 85 ? -0.893 0.583 -10.707 1.00 83.31 85 MET A C 1
ATOM 652 O O . MET A 1 85 ? -2.100 0.597 -10.448 1.00 83.31 85 MET A O 1
ATOM 656 N N . VAL A 1 86 ? -0.015 -0.091 -9.954 1.00 83.88 86 VAL A N 1
ATOM 657 C CA . VAL A 1 86 ? -0.410 -0.878 -8.776 1.00 83.88 86 VAL A CA 1
ATOM 658 C C . VAL A 1 86 ? -1.125 0.007 -7.758 1.00 83.88 86 VAL A C 1
ATOM 660 O O . VAL A 1 86 ? -2.179 -0.375 -7.249 1.00 83.88 86 VAL A O 1
ATOM 663 N N . LYS A 1 87 ? -0.609 1.214 -7.492 1.00 83.81 87 LYS A N 1
ATOM 664 C CA . LYS A 1 87 ? -1.249 2.177 -6.588 1.00 83.81 87 LYS A CA 1
ATOM 665 C C . LYS A 1 87 ? -2.660 2.542 -7.058 1.00 83.81 87 LYS A C 1
ATOM 667 O O . LYS A 1 87 ? -3.590 2.437 -6.261 1.00 83.81 87 LYS A O 1
ATOM 672 N N . SER A 1 88 ? -2.830 2.927 -8.323 1.00 85.62 88 SER A N 1
ATOM 673 C CA . SER A 1 88 ? -4.137 3.291 -8.892 1.00 85.62 88 SER A CA 1
ATOM 674 C C . SER A 1 88 ? -5.149 2.153 -8.785 1.00 85.62 88 SER A C 1
ATOM 676 O O . SER A 1 88 ? -6.294 2.375 -8.398 1.00 85.62 88 SER A O 1
ATOM 678 N N . ARG A 1 89 ? -4.720 0.910 -9.024 1.00 83.88 89 ARG A N 1
ATOM 679 C CA . ARG A 1 89 ? -5.591 -0.262 -8.893 1.00 83.88 89 ARG A CA 1
ATOM 680 C C . ARG A 1 89 ? -5.986 -0.552 -7.444 1.00 83.88 89 ARG A C 1
ATOM 682 O O . ARG A 1 89 ? -7.136 -0.897 -7.183 1.00 83.88 89 ARG A O 1
ATOM 689 N N . MET A 1 90 ? -5.065 -0.388 -6.491 1.00 84.75 90 MET A N 1
ATOM 690 C CA . MET A 1 90 ? -5.390 -0.527 -5.064 1.00 84.75 90 MET A CA 1
ATOM 691 C C . MET A 1 90 ? -6.399 0.531 -4.612 1.00 84.75 90 MET A C 1
ATOM 693 O O . MET A 1 90 ? -7.291 0.215 -3.829 1.00 84.75 90 MET A O 1
ATOM 697 N N . ILE A 1 91 ? -6.303 1.756 -5.140 1.00 84.50 91 ILE A N 1
ATOM 698 C CA . ILE A 1 91 ? -7.305 2.802 -4.904 1.00 84.50 91 ILE A CA 1
ATOM 699 C C . ILE A 1 91 ? -8.658 2.348 -5.459 1.00 84.50 91 ILE A C 1
ATOM 701 O O . ILE A 1 91 ? -9.614 2.253 -4.701 1.00 84.50 91 ILE A O 1
ATOM 705 N N . GLN A 1 92 ? -8.731 1.965 -6.736 1.00 85.88 92 GLN A N 1
ATOM 706 C CA . GLN A 1 92 ? -9.988 1.544 -7.369 1.00 85.88 92 GLN A CA 1
ATOM 707 C C . GLN A 1 92 ? -10.668 0.368 -6.655 1.00 85.88 92 GLN A C 1
ATOM 709 O O . GLN A 1 92 ? -11.891 0.347 -6.544 1.00 85.88 92 GLN A O 1
ATOM 714 N N . ARG A 1 93 ? -9.889 -0.597 -6.152 1.00 86.19 93 ARG A N 1
ATOM 715 C CA . ARG A 1 93 ? -10.419 -1.801 -5.497 1.00 86.19 93 ARG A CA 1
ATOM 716 C C . ARG A 1 93 ? -10.920 -1.561 -4.072 1.00 86.19 93 ARG A C 1
ATOM 718 O O . ARG A 1 93 ? -11.855 -2.233 -3.651 1.00 86.19 93 ARG A O 1
ATOM 725 N N . PHE A 1 94 ? -10.275 -0.672 -3.318 1.00 85.31 94 PHE A N 1
ATOM 726 C CA . PHE A 1 94 ? -10.543 -0.495 -1.885 1.00 85.31 94 PHE A CA 1
ATOM 727 C C . PHE A 1 94 ? -11.163 0.863 -1.529 1.00 85.31 94 PHE A C 1
ATOM 729 O O . PHE A 1 94 ? -11.450 1.101 -0.354 1.00 85.31 94 PHE A O 1
ATOM 736 N N . GLN A 1 95 ? -11.369 1.751 -2.508 1.00 87.50 95 GLN A N 1
ATOM 737 C CA . GLN A 1 95 ? -12.047 3.029 -2.300 1.00 87.50 95 GLN A CA 1
ATOM 738 C C . GLN A 1 95 ? -13.479 2.812 -1.802 1.00 87.50 95 GLN A C 1
ATOM 740 O O . GLN A 1 95 ? -14.199 1.931 -2.266 1.00 87.50 95 GLN A O 1
ATOM 745 N N . LEU A 1 96 ? -13.909 3.655 -0.867 1.00 86.69 96 LEU A N 1
ATOM 746 C CA . LEU A 1 96 ? -15.303 3.686 -0.416 1.00 86.69 96 LEU A CA 1
ATOM 747 C C . LEU A 1 96 ? -16.206 4.474 -1.350 1.00 86.69 96 LEU A C 1
ATOM 749 O O . LEU A 1 96 ? -17.380 4.161 -1.519 1.00 86.69 96 LEU A O 1
ATOM 753 N N . LYS A 1 97 ? -15.655 5.564 -1.871 1.00 89.38 97 LYS A N 1
ATOM 754 C CA . LYS A 1 97 ? -16.315 6.515 -2.750 1.00 89.38 97 LYS A CA 1
ATOM 755 C C . LYS A 1 97 ? -15.418 6.709 -3.964 1.00 89.38 97 LYS A C 1
ATOM 757 O O . LYS A 1 97 ? -14.197 6.623 -3.811 1.00 89.38 97 LYS A O 1
ATOM 762 N N . PRO A 1 98 ? -15.986 6.985 -5.144 1.00 87.88 98 PRO A N 1
ATOM 763 C CA . PRO A 1 98 ? -15.179 7.279 -6.319 1.00 87.88 98 PRO A CA 1
ATOM 764 C C . PRO A 1 98 ? -14.240 8.456 -6.016 1.00 87.88 98 PRO A C 1
ATOM 766 O O . PRO A 1 98 ? -14.690 9.522 -5.602 1.00 87.88 98 PRO A O 1
ATOM 769 N N . GLY A 1 99 ? -12.932 8.235 -6.164 1.00 84.56 99 GLY A N 1
ATOM 770 C CA . GLY A 1 99 ? -11.901 9.250 -5.918 1.00 84.56 99 GLY A CA 1
ATOM 771 C C . GLY A 1 99 ? -11.371 9.324 -4.479 1.00 84.56 99 GLY A C 1
ATOM 772 O O . GLY A 1 99 ? -10.429 10.074 -4.219 1.00 84.56 99 GLY A O 1
ATOM 773 N N . ASP A 1 100 ? -11.897 8.532 -3.539 1.00 84.62 100 ASP A N 1
ATOM 774 C CA . ASP A 1 100 ? -11.390 8.507 -2.162 1.00 84.62 100 ASP A CA 1
ATOM 775 C C . ASP A 1 100 ? -10.060 7.741 -2.067 1.00 84.62 100 ASP A C 1
ATOM 777 O O . ASP A 1 100 ? -10.008 6.514 -1.978 1.00 84.62 100 ASP A O 1
ATOM 781 N N . SER A 1 101 ? -8.965 8.501 -2.048 1.00 86.94 101 SER A N 1
ATOM 782 C CA . SER A 1 101 ? -7.604 7.987 -1.845 1.00 86.94 101 SER A CA 1
ATOM 783 C C . SER A 1 101 ? -7.158 8.013 -0.375 1.00 86.94 101 SER A C 1
ATOM 785 O O . SER A 1 101 ? -6.073 7.525 -0.047 1.00 86.94 101 SER A O 1
ATOM 787 N N . GLY A 1 102 ? -7.952 8.633 0.504 1.00 86.69 102 GLY A N 1
ATOM 788 C CA . GLY A 1 102 ? -7.588 8.939 1.886 1.00 86.69 102 GLY A CA 1
ATOM 789 C C . GLY A 1 102 ? -8.065 7.902 2.898 1.00 86.69 102 GLY A C 1
ATOM 790 O O . GLY A 1 102 ? -7.545 7.874 4.015 1.00 86.69 102 GLY A O 1
ATOM 791 N N . CYS A 1 103 ? -9.014 7.039 2.533 1.00 91.44 103 CYS A N 1
ATOM 792 C CA . CYS A 1 103 ? -9.541 6.034 3.449 1.00 91.44 103 CYS A CA 1
ATOM 793 C C . CYS A 1 103 ? -8.474 5.046 3.956 1.00 91.44 103 CYS A C 1
ATOM 795 O O . CYS A 1 103 ? -7.488 4.713 3.292 1.00 91.44 103 CYS A O 1
ATOM 797 N N . THR A 1 104 ? -8.683 4.567 5.184 1.00 93.25 104 THR A N 1
ATOM 798 C CA . THR A 1 104 ? -7.749 3.674 5.881 1.00 93.25 104 THR A CA 1
ATOM 799 C C . THR A 1 104 ? -7.517 2.375 5.107 1.00 93.25 104 THR A C 1
ATOM 801 O O . THR A 1 104 ? -6.400 1.866 5.083 1.00 93.25 104 THR A O 1
ATOM 804 N N . GLU A 1 105 ? -8.545 1.868 4.432 1.00 91.31 105 GLU A N 1
ATOM 805 C CA . GLU A 1 105 ? -8.525 0.647 3.626 1.00 91.31 105 GLU A CA 1
ATOM 806 C C . GLU A 1 105 ? -7.585 0.781 2.427 1.00 91.31 105 GLU A C 1
ATOM 808 O O . GLU A 1 105 ? -6.684 -0.043 2.258 1.00 91.31 105 GLU A O 1
ATOM 813 N N . VAL A 1 106 ? -7.728 1.861 1.651 1.00 92.69 106 VAL A N 1
ATOM 814 C CA . VAL A 1 106 ? -6.849 2.166 0.513 1.00 92.69 106 VAL A CA 1
ATOM 815 C C . VAL A 1 106 ? -5.409 2.349 0.979 1.00 92.69 106 VAL A C 1
ATOM 817 O O . VAL A 1 106 ? -4.490 1.769 0.398 1.00 92.69 106 VAL A O 1
ATOM 820 N N . GLN A 1 107 ? -5.187 3.092 2.067 1.00 93.56 107 GLN A N 1
ATOM 821 C CA . GLN A 1 107 ? -3.840 3.279 2.610 1.00 93.56 107 GLN A CA 1
ATOM 822 C C . GLN A 1 107 ? -3.193 1.950 3.030 1.00 93.56 107 GLN A C 1
ATOM 824 O O . GLN A 1 107 ? -2.013 1.719 2.750 1.00 93.56 107 GLN A O 1
ATOM 829 N N . VAL A 1 108 ? -3.949 1.058 3.680 1.00 92.31 108 VAL A N 1
ATOM 830 C CA . VAL A 1 108 ? -3.473 -0.276 4.076 1.00 92.31 108 VAL A CA 1
ATOM 831 C C . VAL A 1 108 ? -3.173 -1.144 2.853 1.00 92.31 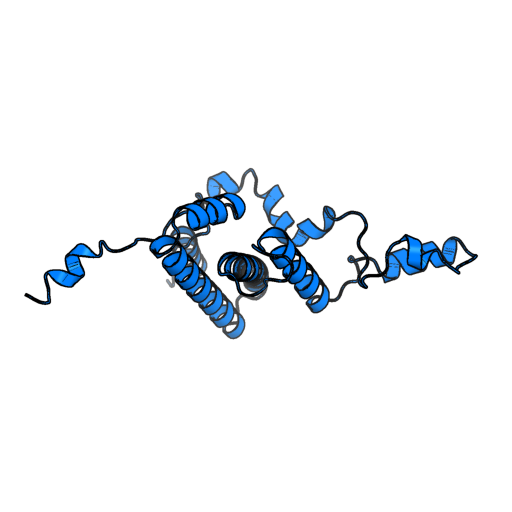108 VAL A C 1
ATOM 833 O O . VAL A 1 108 ? -2.146 -1.830 2.848 1.00 92.31 108 VAL A O 1
ATOM 836 N N . ALA A 1 109 ? -4.007 -1.098 1.813 1.00 89.69 109 ALA A N 1
ATOM 837 C CA . ALA A 1 109 ? -3.787 -1.836 0.571 1.00 89.69 109 ALA A CA 1
ATOM 838 C C . ALA A 1 109 ? -2.505 -1.374 -0.147 1.00 89.69 109 ALA A C 1
ATOM 840 O O . ALA A 1 109 ? -1.646 -2.196 -0.475 1.00 89.69 109 ALA A O 1
ATOM 841 N N . ILE A 1 110 ? -2.305 -0.058 -0.291 1.00 90.69 110 ILE A N 1
ATOM 842 C CA . ILE A 1 110 ? -1.092 0.521 -0.896 1.00 90.69 110 ILE A CA 1
ATOM 843 C C . ILE A 1 110 ? 0.159 0.144 -0.091 1.00 90.69 110 ILE A C 1
ATOM 845 O O . ILE A 1 110 ? 1.170 -0.272 -0.663 1.00 90.69 110 ILE A O 1
ATOM 849 N N . LEU A 1 111 ? 0.109 0.261 1.242 1.00 91.19 111 LEU A N 1
ATOM 850 C CA . LEU A 1 111 ? 1.228 -0.135 2.102 1.00 91.19 111 LEU A CA 1
ATOM 851 C C . LEU A 1 111 ? 1.535 -1.625 1.979 1.00 91.19 111 LEU A C 1
ATOM 853 O O . LEU A 1 111 ? 2.702 -2.001 1.992 1.00 91.19 111 LEU A O 1
ATOM 857 N N . THR A 1 112 ? 0.511 -2.464 1.843 1.00 88.31 112 THR A N 1
ATOM 858 C CA . THR A 1 112 ? 0.680 -3.907 1.652 1.00 88.31 112 THR A CA 1
ATOM 859 C C . THR A 1 112 ? 1.422 -4.194 0.352 1.00 88.31 112 THR A C 1
ATOM 861 O O . THR A 1 112 ? 2.455 -4.856 0.398 1.00 88.31 112 THR A O 1
ATOM 864 N N . ALA A 1 113 ? 0.998 -3.608 -0.772 1.00 86.19 113 ALA A N 1
ATOM 865 C CA . ALA A 1 113 ? 1.706 -3.743 -2.046 1.00 86.19 113 ALA A CA 1
ATOM 866 C C . ALA A 1 113 ? 3.177 -3.287 -1.949 1.00 86.19 113 ALA A C 1
ATOM 868 O O . ALA A 1 113 ? 4.084 -3.996 -2.383 1.00 86.19 113 ALA A O 1
ATOM 869 N N . LYS A 1 114 ? 3.434 -2.147 -1.291 1.00 87.12 114 LYS A N 1
ATOM 870 C CA . LYS A 1 114 ? 4.797 -1.636 -1.074 1.00 87.12 114 LYS A CA 1
ATOM 871 C C . LYS A 1 114 ? 5.651 -2.566 -0.204 1.00 87.12 114 LYS A C 1
ATOM 873 O O . LYS A 1 114 ? 6.833 -2.739 -0.483 1.00 87.12 114 LYS A O 1
ATOM 878 N N . ILE A 1 115 ? 5.068 -3.157 0.841 1.00 87.25 115 ILE A N 1
ATOM 879 C CA . ILE A 1 115 ? 5.743 -4.128 1.715 1.00 87.25 115 ILE A CA 1
ATOM 880 C C . ILE A 1 115 ? 6.158 -5.362 0.914 1.00 87.25 115 ILE A C 1
ATOM 882 O O . ILE A 1 115 ? 7.293 -5.798 1.061 1.00 87.25 115 ILE A O 1
ATOM 886 N N . HIS A 1 116 ? 5.286 -5.892 0.052 1.00 85.50 116 HIS A N 1
ATOM 887 C CA . HIS A 1 116 ? 5.621 -7.039 -0.798 1.00 85.50 116 HIS A CA 1
ATOM 888 C C . HIS A 1 116 ? 6.765 -6.722 -1.767 1.00 85.50 116 HIS A C 1
ATOM 890 O O . HIS A 1 116 ? 7.726 -7.484 -1.841 1.00 85.50 116 HIS A O 1
ATOM 896 N N . TYR A 1 117 ? 6.706 -5.568 -2.437 1.00 82.75 117 TYR A N 1
ATOM 897 C CA . TYR A 1 117 ? 7.774 -5.118 -3.332 1.00 82.75 117 TYR A CA 1
ATOM 898 C C . TYR A 1 117 ? 9.124 -4.981 -2.607 1.00 82.75 117 TYR A C 1
ATOM 900 O O . TYR A 1 117 ? 10.135 -5.530 -3.045 1.00 82.75 117 TYR A O 1
ATOM 908 N N . LEU A 1 118 ? 9.142 -4.288 -1.463 1.00 83.25 118 LEU A N 1
ATOM 909 C CA . LEU A 1 118 ? 10.363 -4.094 -0.680 1.00 83.25 118 LEU A CA 1
ATOM 910 C C . LEU A 1 118 ? 10.884 -5.406 -0.087 1.00 83.25 118 LEU A C 1
ATOM 912 O O . LEU A 1 118 ? 12.094 -5.595 -0.032 1.00 83.25 118 LEU A O 1
ATOM 916 N N . ALA A 1 119 ? 10.005 -6.316 0.337 1.00 84.44 119 ALA A N 1
ATOM 917 C CA . ALA A 1 119 ? 10.411 -7.621 0.850 1.00 84.44 119 ALA A CA 1
ATOM 918 C C . ALA A 1 119 ? 11.180 -8.421 -0.211 1.00 84.44 119 ALA A C 1
ATOM 920 O O . ALA A 1 119 ? 12.283 -8.877 0.072 1.00 84.44 119 ALA A O 1
ATOM 921 N N . HIS A 1 120 ? 10.662 -8.491 -1.442 1.00 83.62 120 HIS A N 1
ATOM 922 C CA . HIS A 1 120 ? 11.357 -9.137 -2.559 1.00 83.62 120 HIS A CA 1
ATOM 923 C C . HIS A 1 120 ? 12.697 -8.451 -2.875 1.00 83.62 120 HIS A C 1
ATOM 925 O O . HIS A 1 120 ? 13.721 -9.108 -3.047 1.00 83.62 120 HIS A O 1
ATOM 931 N N . HIS A 1 121 ? 12.733 -7.114 -2.872 1.00 82.81 121 HIS A N 1
ATOM 932 C CA . HIS A 1 121 ? 13.978 -6.370 -3.077 1.00 82.81 121 HIS A CA 1
ATOM 933 C C . HIS A 1 121 ? 15.052 -6.707 -2.020 1.00 82.81 121 HIS A C 1
ATOM 935 O O . HIS A 1 121 ? 16.232 -6.800 -2.355 1.00 82.81 121 HIS A O 1
ATOM 941 N N . MET A 1 122 ? 14.657 -6.940 -0.762 1.00 83.56 122 MET A N 1
ATOM 942 C CA . MET A 1 122 ? 15.566 -7.318 0.334 1.00 83.56 122 MET A CA 1
ATOM 943 C C . MET A 1 122 ? 16.107 -8.747 0.236 1.00 83.56 122 MET A C 1
ATOM 945 O O . MET A 1 122 ? 17.182 -9.020 0.776 1.00 83.56 122 MET A O 1
ATOM 949 N N . GLU A 1 123 ? 15.402 -9.661 -0.435 1.00 84.44 123 GLU A N 1
ATOM 950 C CA . GLU A 1 123 ? 15.885 -11.034 -0.639 1.00 84.44 123 GLU A CA 1
ATOM 951 C C . GLU A 1 123 ? 17.150 -11.051 -1.503 1.00 84.44 123 GLU A C 1
ATOM 953 O O . GLU A 1 123 ? 18.114 -11.756 -1.175 1.00 84.44 123 GLU A O 1
ATOM 958 N N . VAL A 1 124 ? 17.158 -10.207 -2.540 1.00 86.94 124 VAL A N 1
ATOM 959 C CA . VAL A 1 124 ? 18.295 -9.986 -3.442 1.00 86.94 124 VAL A CA 1
ATOM 960 C C . VAL A 1 124 ? 19.334 -9.064 -2.788 1.00 86.94 124 VAL A C 1
ATOM 962 O O . VAL A 1 124 ? 20.515 -9.402 -2.720 1.00 86.94 124 VAL A O 1
ATOM 965 N N . ASN A 1 125 ? 18.905 -7.928 -2.224 1.00 87.56 125 ASN A N 1
ATOM 966 C CA . ASN A 1 125 ? 19.792 -6.874 -1.717 1.00 87.56 125 ASN A CA 1
ATOM 967 C C . ASN A 1 125 ? 19.903 -6.872 -0.190 1.00 87.56 125 ASN A C 1
ATOM 969 O O . ASN A 1 125 ? 19.483 -5.946 0.502 1.00 87.56 125 ASN A O 1
ATOM 973 N N . ARG A 1 126 ? 20.543 -7.907 0.358 1.00 88.31 126 ARG A N 1
ATOM 974 C CA . ARG A 1 126 ? 20.624 -8.124 1.817 1.00 88.31 126 ARG A CA 1
ATOM 975 C C . ARG A 1 126 ? 21.396 -7.052 2.597 1.00 88.31 126 ARG A C 1
ATOM 977 O O . ARG A 1 126 ? 21.241 -6.962 3.814 1.00 88.31 126 ARG A O 1
ATOM 984 N N . LYS A 1 127 ? 22.262 -6.287 1.926 1.00 92.75 127 LYS A N 1
ATOM 985 C CA . LYS A 1 127 ? 23.122 -5.261 2.544 1.00 92.75 127 LYS A CA 1
ATOM 986 C C . LYS A 1 127 ? 22.516 -3.852 2.518 1.00 92.75 127 LYS A C 1
ATOM 988 O O . LYS A 1 127 ? 23.110 -2.941 3.086 1.00 92.75 127 LYS A O 1
ATOM 993 N N . ASP A 1 128 ? 21.349 -3.656 1.904 1.00 93.44 128 ASP A N 1
ATOM 994 C CA . ASP A 1 128 ? 20.691 -2.348 1.892 1.00 93.44 128 ASP A CA 1
ATOM 995 C C . ASP A 1 128 ? 19.865 -2.121 3.171 1.00 93.44 128 ASP A C 1
ATOM 997 O O . ASP A 1 128 ? 18.676 -2.433 3.284 1.00 93.44 128 ASP A O 1
ATOM 1001 N N . PHE A 1 129 ? 20.526 -1.541 4.171 1.00 92.75 129 PHE A N 1
ATOM 1002 C CA . PHE A 1 129 ? 19.915 -1.234 5.463 1.00 92.75 129 PHE A CA 1
ATOM 1003 C C . PHE A 1 129 ? 18.938 -0.053 5.415 1.00 92.75 129 PHE A C 1
ATOM 1005 O O . PHE A 1 129 ? 18.056 0.045 6.275 1.00 92.75 129 PHE A O 1
ATOM 1012 N N . SER A 1 130 ? 19.075 0.835 4.428 1.00 93.12 130 SER A N 1
ATOM 1013 C CA . SER A 1 130 ? 18.221 2.015 4.286 1.00 93.12 130 SER A CA 1
ATOM 1014 C C . SER A 1 130 ? 16.816 1.616 3.828 1.00 93.12 130 SER A C 1
ATOM 1016 O O . SER A 1 130 ? 15.821 1.963 4.476 1.00 93.12 130 SER A O 1
ATOM 1018 N N . SER A 1 131 ? 16.737 0.760 2.809 1.00 88.50 131 SER A N 1
ATOM 1019 C CA . SER A 1 131 ? 15.487 0.177 2.327 1.00 88.50 131 SER A CA 1
ATOM 1020 C C . SER A 1 131 ? 14.844 -0.737 3.364 1.00 88.50 131 SER A C 1
ATOM 1022 O O . SER A 1 131 ? 13.622 -0.707 3.531 1.00 88.50 131 SER A O 1
ATOM 1024 N N . ARG A 1 132 ? 15.644 -1.478 4.146 1.00 89.81 132 ARG A N 1
ATOM 1025 C CA . ARG A 1 132 ? 15.137 -2.276 5.274 1.00 89.81 132 ARG A CA 1
ATOM 1026 C C . ARG A 1 132 ? 14.421 -1.415 6.316 1.00 89.81 132 ARG A C 1
ATOM 1028 O O . ARG A 1 132 ? 13.310 -1.747 6.725 1.00 89.81 132 ARG A O 1
ATOM 1035 N N . ARG A 1 133 ? 15.011 -0.280 6.708 1.00 92.06 133 ARG A N 1
ATOM 1036 C CA . ARG A 1 133 ? 14.363 0.676 7.623 1.00 92.06 133 ARG A CA 1
ATOM 1037 C C . ARG A 1 133 ? 13.058 1.215 7.024 1.00 92.06 133 ARG A C 1
ATOM 1039 O O . ARG A 1 133 ? 12.058 1.337 7.730 1.00 92.06 133 ARG A O 1
ATOM 1046 N N . GLY A 1 134 ? 13.043 1.489 5.719 1.00 92.94 134 GLY A N 1
ATOM 1047 C CA . GLY A 1 134 ? 11.833 1.884 4.991 1.00 92.94 134 GLY A CA 1
ATOM 1048 C C . GLY A 1 134 ? 10.732 0.816 5.020 1.00 92.94 134 GLY A C 1
ATOM 1049 O O . GLY A 1 134 ? 9.561 1.142 5.234 1.00 92.94 134 GLY A O 1
ATOM 1050 N N . LEU A 1 135 ? 11.097 -0.459 4.859 1.00 90.31 135 LEU A N 1
ATOM 1051 C CA . LEU A 1 135 ? 10.185 -1.601 4.960 1.00 90.31 135 LEU A CA 1
ATOM 1052 C C . LEU A 1 135 ? 9.578 -1.708 6.365 1.00 90.31 135 LEU A C 1
ATOM 1054 O O . LEU A 1 135 ? 8.356 -1.788 6.502 1.00 90.31 135 LEU A O 1
ATOM 1058 N N . GLU A 1 136 ? 10.406 -1.645 7.408 1.00 92.12 136 GLU A N 1
ATOM 1059 C CA . GLU A 1 136 ? 9.956 -1.679 8.806 1.00 92.12 136 GLU A CA 1
ATOM 1060 C C . GLU A 1 136 ? 8.986 -0.533 9.118 1.00 92.12 136 GLU A C 1
ATOM 1062 O O . GLU A 1 136 ? 7.912 -0.756 9.686 1.00 92.12 136 GLU A O 1
ATOM 1067 N N . ALA A 1 137 ? 9.302 0.686 8.669 1.00 93.19 137 ALA A N 1
ATOM 1068 C CA . ALA A 1 137 ? 8.420 1.840 8.817 1.00 93.19 137 ALA A CA 1
ATOM 1069 C C . ALA A 1 137 ? 7.059 1.622 8.130 1.00 93.19 137 ALA A C 1
ATOM 1071 O O . ALA A 1 137 ? 6.013 1.942 8.704 1.00 93.19 137 ALA A O 1
ATOM 1072 N N . CYS A 1 138 ? 7.041 1.022 6.933 1.00 90.81 138 CYS A N 1
ATOM 1073 C CA . CYS A 1 138 ? 5.797 0.685 6.235 1.00 90.81 138 CYS A CA 1
ATOM 1074 C C . CYS A 1 138 ? 4.967 -0.349 7.013 1.00 90.81 138 CYS A C 1
ATOM 1076 O O . CYS A 1 138 ? 3.752 -0.182 7.155 1.00 90.81 138 CYS A O 1
ATOM 1078 N N . VAL A 1 139 ? 5.609 -1.388 7.559 1.00 91.25 139 VAL A N 1
ATOM 1079 C CA . VAL A 1 139 ? 4.946 -2.419 8.376 1.00 91.25 139 VAL A CA 1
ATOM 1080 C C . VAL A 1 139 ? 4.332 -1.808 9.636 1.00 91.25 139 VAL A C 1
ATOM 1082 O O . VAL A 1 139 ? 3.167 -2.080 9.942 1.00 91.25 139 VAL A O 1
ATOM 1085 N N . HIS A 1 140 ? 5.074 -0.953 10.344 1.00 91.19 140 HIS A N 1
ATOM 1086 C CA . HIS A 1 140 ? 4.580 -0.262 11.535 1.00 91.19 140 HIS A CA 1
ATOM 1087 C C . HIS A 1 140 ? 3.400 0.658 11.217 1.00 91.19 140 HIS A C 1
ATOM 1089 O O . HIS A 1 140 ? 2.371 0.580 11.894 1.00 91.19 140 HIS A O 1
ATOM 1095 N N . LYS A 1 141 ? 3.493 1.457 10.146 1.00 94.25 141 LYS A N 1
ATOM 1096 C CA . LYS A 1 141 ? 2.397 2.329 9.705 1.00 94.25 141 LYS A CA 1
ATOM 1097 C C . LYS A 1 141 ? 1.139 1.527 9.371 1.00 94.25 141 LYS A C 1
ATOM 1099 O O . LYS A 1 141 ? 0.057 1.860 9.851 1.00 94.25 141 LYS A O 1
ATOM 1104 N N . ARG A 1 142 ? 1.274 0.424 8.626 1.00 94.62 142 ARG A N 1
ATOM 1105 C CA . ARG A 1 142 ? 0.146 -0.465 8.298 1.00 94.62 142 ARG A CA 1
ATOM 1106 C C . ARG A 1 142 ? -0.504 -1.036 9.559 1.00 94.62 142 ARG A C 1
ATOM 1108 O O . ARG A 1 142 ? -1.727 -1.047 9.671 1.00 94.62 142 ARG A O 1
ATOM 1115 N N . ARG A 1 143 ? 0.301 -1.481 10.529 1.00 92.44 143 ARG A N 1
ATOM 1116 C CA . ARG A 1 143 ? -0.199 -2.012 11.806 1.00 92.44 143 ARG A CA 1
ATOM 1117 C C . ARG A 1 143 ? -0.962 -0.957 12.608 1.00 92.44 143 ARG A C 1
ATOM 1119 O O . ARG A 1 143 ? -2.001 -1.284 13.181 1.00 92.44 143 ARG A O 1
ATOM 1126 N N . ALA A 1 144 ? -0.479 0.283 12.644 1.00 91.88 144 ALA A N 1
ATOM 1127 C CA . ALA A 1 144 ? -1.164 1.384 13.318 1.00 91.88 144 ALA A CA 1
ATOM 1128 C C . ALA A 1 144 ? -2.537 1.667 12.683 1.00 91.88 144 ALA A C 1
ATOM 1130 O O . ALA A 1 144 ? -3.538 1.720 13.397 1.00 91.88 144 ALA A O 1
ATOM 1131 N N . LEU A 1 145 ? -2.603 1.738 11.348 1.00 93.81 145 LEU A N 1
ATOM 1132 C CA . LEU A 1 145 ? -3.855 1.932 10.606 1.00 93.81 145 LEU A CA 1
ATOM 1133 C C . LEU A 1 145 ? -4.859 0.798 10.848 1.00 93.81 145 LEU A C 1
ATOM 1135 O O . LEU A 1 145 ? -6.026 1.055 11.129 1.00 93.81 145 LEU A O 1
ATOM 1139 N N . LEU A 1 146 ? -4.404 -0.455 10.815 1.00 93.12 146 LEU A N 1
ATOM 1140 C CA . LEU A 1 146 ? -5.256 -1.609 11.107 1.00 93.12 146 LEU A CA 1
ATOM 1141 C C . LEU A 1 146 ? -5.748 -1.623 12.561 1.00 93.12 146 LEU A C 1
ATOM 1143 O O . LEU A 1 146 ? -6.889 -1.991 12.818 1.00 93.12 146 LEU A O 1
ATOM 1147 N N . THR A 1 147 ? -4.914 -1.197 13.513 1.00 91.75 147 THR A N 1
ATOM 1148 C CA . THR A 1 147 ? -5.309 -1.081 14.927 1.00 91.75 147 THR A CA 1
ATOM 1149 C C . THR A 1 147 ? -6.383 -0.008 15.104 1.00 91.75 147 THR A C 1
ATOM 1151 O O . THR A 1 147 ? -7.369 -0.232 15.805 1.00 91.75 147 THR A O 1
ATOM 1154 N N . TYR A 1 148 ? -6.223 1.138 14.436 1.00 92.06 148 TYR A N 1
ATOM 1155 C CA . TYR A 1 148 ? -7.233 2.193 14.402 1.00 92.06 148 TYR A CA 1
ATOM 1156 C C . TYR A 1 148 ? -8.548 1.693 13.792 1.00 92.06 148 TYR A C 1
ATOM 1158 O O . TYR A 1 148 ? -9.612 1.884 14.385 1.00 92.06 148 TYR A O 1
ATOM 1166 N N . LEU A 1 149 ? -8.479 0.997 12.653 1.00 92.31 149 LEU A N 1
A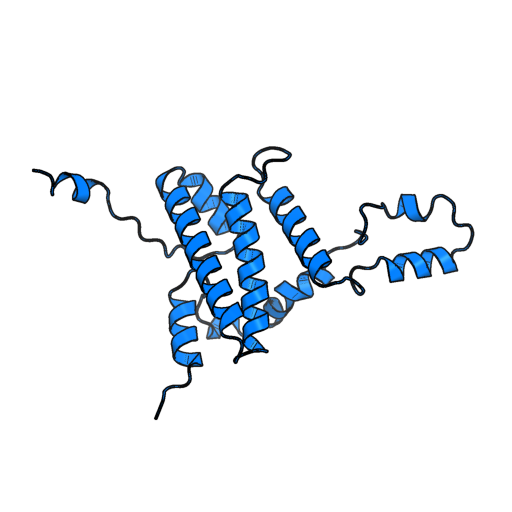TOM 1167 C CA . LEU A 1 149 ? -9.662 0.483 11.969 1.00 92.31 149 LEU A CA 1
ATOM 1168 C C . LEU A 1 149 ? -10.393 -0.569 12.811 1.00 92.31 149 LEU A C 1
ATOM 1170 O O . LEU A 1 149 ? -11.607 -0.494 12.958 1.00 92.31 149 LEU A O 1
ATOM 1174 N N . LYS A 1 150 ? -9.657 -1.486 13.449 1.00 91.81 150 LYS A N 1
ATOM 1175 C CA . LYS A 1 150 ? -10.218 -2.499 14.354 1.00 91.81 150 LYS A CA 1
ATOM 1176 C C . LYS A 1 150 ? -10.961 -1.877 15.538 1.00 91.81 150 LYS A C 1
ATOM 1178 O O . LYS A 1 150 ? -11.988 -2.404 15.950 1.00 91.81 150 LYS A O 1
ATOM 1183 N N . ARG A 1 151 ? -10.452 -0.761 16.075 1.00 90.56 151 ARG A N 1
ATOM 1184 C CA . ARG A 1 151 ? -11.046 -0.062 17.226 1.00 90.56 151 ARG A CA 1
ATOM 1185 C C . ARG A 1 151 ? -12.254 0.800 16.851 1.00 90.56 151 ARG A C 1
ATOM 1187 O O . ARG A 1 151 ? -13.116 1.012 17.690 1.00 90.56 151 ARG A O 1
ATOM 1194 N N . THR A 1 152 ? -12.296 1.326 15.627 1.00 91.19 152 THR A N 1
ATOM 1195 C CA . THR A 1 152 ? -13.357 2.244 15.176 1.00 91.19 152 THR A CA 1
ATOM 1196 C C . THR A 1 152 ? -14.466 1.544 14.397 1.00 91.19 152 THR A C 1
ATOM 1198 O O . THR A 1 152 ? -15.637 1.815 14.635 1.00 91.19 152 THR A O 1
ATOM 1201 N N . LYS A 1 153 ? -14.120 0.658 13.455 1.00 92.88 153 LYS A N 1
ATOM 1202 C CA . LYS A 1 153 ? -15.053 -0.017 12.540 1.00 92.88 153 LYS A CA 1
ATOM 1203 C C . LYS A 1 153 ? -14.633 -1.472 12.326 1.00 92.88 153 LYS A C 1
ATOM 1205 O O . LYS A 1 153 ? -14.005 -1.821 11.325 1.00 92.88 153 LYS A O 1
ATOM 1210 N N . PHE A 1 154 ? -15.021 -2.332 13.263 1.00 91.56 154 PHE A N 1
ATOM 1211 C CA . PHE A 1 154 ? -14.618 -3.741 13.284 1.00 91.56 154 PHE A CA 1
ATOM 1212 C C . PHE A 1 154 ? -15.049 -4.537 12.039 1.00 91.56 154 PHE A C 1
ATOM 1214 O O . PHE A 1 154 ? -14.247 -5.300 11.508 1.00 91.56 154 PHE A O 1
ATOM 1221 N N . ALA A 1 155 ? -16.269 -4.324 11.529 1.00 92.50 155 ALA A N 1
ATOM 1222 C CA . ALA A 1 155 ? -16.753 -5.011 10.324 1.00 92.50 155 ALA A CA 1
ATOM 1223 C C . ALA A 1 155 ? -15.835 -4.756 9.114 1.00 92.50 155 ALA A C 1
ATOM 1225 O O . ALA A 1 155 ? -15.333 -5.688 8.494 1.00 92.50 155 ALA A O 1
ATOM 1226 N N . ARG A 1 156 ? -15.4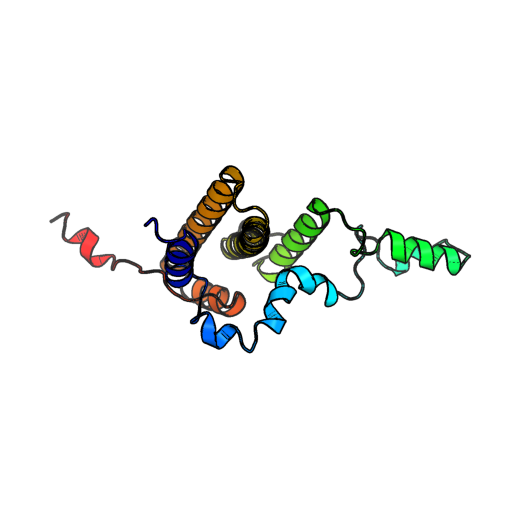91 -3.484 8.873 1.00 91.94 156 ARG A N 1
ATOM 1227 C CA . ARG A 1 156 ? -14.601 -3.077 7.772 1.00 91.94 156 ARG A CA 1
ATOM 1228 C C . ARG A 1 156 ? -13.194 -3.644 7.922 1.00 91.94 156 ARG A C 1
ATOM 1230 O O . ARG A 1 156 ? -12.558 -3.996 6.936 1.00 91.94 156 ARG A O 1
ATOM 1237 N N . TYR A 1 157 ? -12.706 -3.741 9.157 1.00 92.69 157 TYR A N 1
ATOM 1238 C CA . TYR A 1 157 ? -11.433 -4.387 9.452 1.00 92.69 157 TYR A CA 1
ATOM 1239 C C . TYR A 1 157 ? -11.439 -5.874 9.068 1.00 92.69 157 TYR A C 1
ATOM 1241 O O . TYR A 1 157 ? -10.485 -6.337 8.443 1.00 92.69 157 TYR A O 1
ATOM 1249 N N . MET A 1 158 ? -12.510 -6.601 9.398 1.00 91.38 158 MET A N 1
ATOM 1250 C CA . MET A 1 158 ? -12.642 -8.019 9.051 1.00 91.38 158 MET A CA 1
ATOM 1251 C C . MET A 1 158 ? -12.719 -8.233 7.540 1.00 91.38 158 MET A C 1
ATOM 1253 O O . MET A 1 158 ? -11.987 -9.070 7.007 1.00 91.38 158 MET A O 1
ATOM 1257 N N . ASP A 1 159 ? -13.510 -7.418 6.841 1.00 91.50 159 ASP A N 1
ATOM 1258 C CA . ASP A 1 159 ? -13.594 -7.461 5.380 1.00 91.50 159 ASP A CA 1
ATOM 1259 C C . ASP A 1 159 ? -12.239 -7.166 4.732 1.00 91.50 159 ASP A C 1
ATOM 1261 O O . ASP A 1 159 ? -11.810 -7.866 3.814 1.00 91.50 159 ASP A O 1
ATOM 1265 N N . LEU A 1 160 ? -11.526 -6.150 5.223 1.00 88.38 160 LEU A N 1
ATOM 1266 C CA . LEU A 1 160 ? -10.218 -5.768 4.700 1.00 88.38 160 LEU A CA 1
ATOM 1267 C C . LEU A 1 160 ? -9.184 -6.886 4.880 1.00 88.38 160 LEU A C 1
ATOM 1269 O O . LEU A 1 160 ? -8.445 -7.191 3.947 1.00 88.38 160 LEU A O 1
ATOM 1273 N N . ILE A 1 161 ? -9.138 -7.509 6.061 1.00 88.06 161 ILE A N 1
ATOM 1274 C CA . ILE A 1 161 ? -8.220 -8.617 6.342 1.00 88.06 161 ILE A CA 1
ATOM 1275 C C . ILE A 1 161 ? -8.512 -9.822 5.456 1.00 88.06 161 ILE A C 1
ATOM 1277 O O . ILE A 1 161 ? -7.573 -10.403 4.914 1.00 88.06 161 ILE A O 1
ATOM 1281 N N . LYS A 1 162 ? -9.792 -10.164 5.275 1.00 86.44 162 LYS A N 1
ATOM 1282 C CA . LYS A 1 162 ? -10.212 -11.262 4.401 1.00 86.44 162 LYS A CA 1
ATOM 1283 C C . LYS A 1 162 ? -9.831 -10.992 2.944 1.00 86.44 162 LYS A C 1
ATOM 1285 O O . LYS A 1 162 ? -9.303 -11.874 2.279 1.00 86.44 162 LYS A O 1
ATOM 1290 N N . ASN A 1 163 ? -10.046 -9.767 2.465 1.00 84.62 163 ASN A N 1
ATOM 1291 C CA . ASN A 1 163 ? -9.721 -9.373 1.092 1.00 84.62 163 ASN A CA 1
ATOM 1292 C C . ASN A 1 163 ? -8.212 -9.315 0.807 1.00 84.62 163 ASN A C 1
ATOM 1294 O O . ASN A 1 163 ? -7.804 -9.535 -0.332 1.00 84.62 163 ASN A O 1
ATOM 1298 N N . LEU A 1 164 ? -7.394 -8.992 1.813 1.00 82.31 164 LEU A N 1
ATOM 1299 C CA . LEU A 1 164 ? -5.932 -8.929 1.701 1.00 82.31 164 LEU A CA 1
ATOM 1300 C C . LEU A 1 164 ? -5.230 -10.237 2.114 1.00 82.31 164 LEU A C 1
ATOM 1302 O O . LEU A 1 164 ? -4.002 -10.259 2.146 1.00 82.31 164 LEU A O 1
ATOM 1306 N N . ASP A 1 165 ? -5.986 -11.288 2.455 1.00 83.62 165 ASP A N 1
ATOM 1307 C CA . ASP A 1 165 ? -5.489 -12.572 2.982 1.00 83.62 165 ASP A CA 1
ATOM 1308 C C . ASP A 1 165 ? -4.458 -12.405 4.120 1.00 83.62 165 ASP A C 1
ATOM 1310 O O . ASP A 1 165 ? -3.415 -13.058 4.195 1.00 83.62 165 ASP A O 1
ATOM 1314 N N . MET A 1 166 ? -4.726 -11.455 5.019 1.00 80.94 166 MET A N 1
ATOM 1315 C CA . MET A 1 166 ? -3.854 -11.167 6.157 1.00 80.94 166 MET A CA 1
ATOM 1316 C C . MET A 1 166 ? -4.266 -11.998 7.376 1.00 80.94 166 MET A C 1
ATOM 1318 O O . MET A 1 166 ? -5.426 -12.353 7.558 1.00 80.94 166 MET A O 1
ATOM 1322 N N . ARG A 1 167 ? -3.323 -12.286 8.277 1.00 80.69 167 ARG A N 1
ATOM 1323 C CA . ARG A 1 167 ? -3.660 -12.911 9.568 1.00 80.69 167 ARG A CA 1
ATOM 1324 C C . ARG A 1 167 ? -4.009 -11.845 10.600 1.00 80.69 167 ARG A C 1
ATOM 1326 O O . ARG A 1 167 ? -3.294 -10.849 10.701 1.00 80.69 167 ARG A O 1
ATOM 1333 N N . ASP A 1 168 ? -5.038 -12.068 11.419 1.00 80.56 168 ASP A N 1
ATOM 1334 C CA . ASP A 1 168 ? -5.299 -11.204 12.576 1.00 80.56 168 ASP A CA 1
ATOM 1335 C C . ASP A 1 168 ? -4.310 -11.523 13.704 1.00 80.56 168 ASP A C 1
ATOM 1337 O O . ASP A 1 168 ? -4.424 -12.522 14.409 1.00 80.56 168 ASP A O 1
ATOM 1341 N N . THR A 1 169 ? -3.309 -10.660 13.866 1.00 79.50 169 THR A N 1
ATOM 1342 C CA . THR A 1 169 ? -2.365 -10.712 14.992 1.00 79.50 169 THR A CA 1
ATOM 1343 C C . THR A 1 169 ? -2.472 -9.474 15.886 1.00 79.50 169 THR A C 1
ATOM 1345 O O . THR A 1 169 ? -1.600 -9.228 16.726 1.00 79.50 169 THR A O 1
ATOM 1348 N N . ILE A 1 170 ? -3.481 -8.620 15.677 1.00 82.44 170 ILE A N 1
ATOM 1349 C CA . ILE A 1 170 ? -3.573 -7.324 16.351 1.00 82.44 170 ILE A CA 1
ATOM 1350 C C . ILE A 1 170 ? -4.330 -7.503 17.654 1.00 82.44 170 ILE A C 1
ATOM 1352 O O . ILE A 1 170 ? -5.555 -7.623 17.685 1.00 82.44 170 ILE A O 1
ATOM 1356 N N . ARG A 1 171 ? -3.586 -7.457 18.757 1.00 79.38 171 ARG A N 1
ATOM 1357 C CA . ARG A 1 171 ? -4.177 -7.439 20.087 1.00 79.38 171 ARG A CA 1
ATOM 1358 C C . ARG A 1 171 ? -4.678 -6.038 20.424 1.00 79.38 171 ARG A C 1
ATOM 1360 O O . ARG A 1 171 ? -3.885 -5.101 20.508 1.00 79.38 171 ARG A O 1
ATOM 1367 N N . VAL A 1 172 ? -5.981 -5.919 20.648 1.00 72.75 172 VAL A N 1
ATOM 1368 C CA . VAL A 1 172 ? -6.600 -4.720 21.220 1.00 72.75 172 VAL A CA 1
ATOM 1369 C C . VAL A 1 172 ? -6.607 -4.900 22.734 1.00 72.75 172 VAL A C 1
ATOM 1371 O O . VAL A 1 172 ? -6.967 -5.965 23.232 1.00 72.75 172 VAL A O 1
ATOM 1374 N N . TRP A 1 173 ? -6.142 -3.901 23.478 1.00 68.00 173 TRP A N 1
ATOM 1375 C CA . TRP A 1 173 ? -6.300 -3.914 24.929 1.00 68.00 173 TRP A CA 1
ATOM 1376 C C . TRP A 1 173 ? -7.758 -3.585 25.271 1.00 68.00 173 TRP A C 1
ATOM 1378 O O . TRP A 1 173 ? -8.277 -2.625 24.697 1.00 68.00 173 TRP A O 1
ATOM 1388 N N . PRO A 1 174 ? -8.405 -4.324 26.190 1.00 64.19 174 PRO A N 1
ATOM 1389 C CA . PRO A 1 174 ? -9.716 -3.944 26.704 1.00 64.19 174 PRO A CA 1
ATOM 1390 C C . PRO A 1 174 ? -9.644 -2.533 27.296 1.00 64.19 174 PRO A C 1
ATOM 1392 O O . PRO A 1 174 ? -8.791 -2.264 28.146 1.00 64.19 174 PRO A O 1
ATOM 1395 N N . THR A 1 175 ? -10.500 -1.624 26.831 1.00 60.56 175 THR A N 1
ATOM 1396 C CA . THR A 1 175 ? -10.550 -0.228 27.296 1.00 60.56 175 THR A CA 1
ATOM 1397 C C . THR A 1 175 ? -10.942 -0.100 28.769 1.00 60.56 175 THR A C 1
ATOM 1399 O O . THR A 1 175 ? -10.619 0.909 29.386 1.00 60.56 175 THR A O 1
ATOM 1402 N N . GLU A 1 176 ? -11.540 -1.135 29.363 1.00 54.12 176 GLU A N 1
ATOM 1403 C CA . GLU A 1 176 ? -11.923 -1.179 30.782 1.00 54.12 176 GLU A CA 1
ATOM 1404 C C . GLU A 1 176 ? -10.727 -0.991 31.733 1.00 54.12 176 GLU A C 1
ATOM 1406 O O . GLU A 1 176 ? -10.813 -0.219 32.683 1.00 54.12 176 GLU A O 1
ATOM 1411 N N . ARG A 1 177 ? -9.545 -1.547 31.421 1.00 50.03 177 ARG A N 1
ATOM 1412 C CA . ARG A 1 177 ? -8.351 -1.413 32.289 1.00 50.03 177 ARG A CA 1
ATOM 1413 C C . ARG A 1 177 ? -7.742 -0.007 32.331 1.00 50.03 177 ARG A C 1
ATOM 1415 O O . ARG A 1 177 ? -6.813 0.227 33.104 1.00 50.03 177 ARG A O 1
ATOM 1422 N N . ALA A 1 178 ? -8.167 0.900 31.450 1.00 53.34 178 ALA A N 1
ATOM 1423 C CA . ALA A 1 178 ? -7.653 2.269 31.412 1.00 53.34 178 ALA A CA 1
ATOM 1424 C C . ALA A 1 178 ? -8.374 3.192 32.409 1.00 53.34 178 ALA A C 1
ATOM 1426 O O . ALA A 1 178 ? -7.759 4.145 32.883 1.00 53.34 178 ALA A O 1
ATOM 1427 N N . ASN A 1 179 ? -9.633 2.892 32.754 1.00 53.34 179 ASN A N 1
ATOM 1428 C CA . ASN A 1 179 ? -10.388 3.645 33.760 1.00 53.34 179 ASN A CA 1
ATOM 1429 C C . ASN A 1 179 ? -10.039 3.230 35.198 1.00 53.34 179 ASN A C 1
ATOM 1431 O O . ASN A 1 179 ? -10.066 4.081 36.080 1.00 53.34 179 ASN A O 1
ATOM 1435 N N . ASP A 1 180 ? -9.628 1.979 35.426 1.00 52.00 180 ASP A N 1
ATOM 1436 C CA . ASP A 1 180 ? -9.250 1.486 36.763 1.00 52.00 180 ASP A CA 1
ATOM 1437 C C . ASP A 1 180 ? -7.957 2.090 37.328 1.00 52.00 180 ASP A C 1
ATOM 1439 O O . ASP A 1 180 ? -7.730 2.022 38.525 1.00 52.00 180 ASP A O 1
ATOM 1443 N N . ARG A 1 181 ? -7.099 2.707 36.502 1.00 53.88 181 ARG A N 1
ATOM 1444 C CA . ARG A 1 181 ? -5.875 3.384 36.987 1.00 53.88 181 ARG A CA 1
ATOM 1445 C C . ARG A 1 181 ? -6.066 4.870 37.298 1.00 53.88 181 ARG A C 1
ATOM 1447 O O . ARG A 1 181 ? -5.091 5.552 37.598 1.00 53.88 181 ARG A O 1
ATOM 1454 N N . ARG A 1 182 ? -7.283 5.391 37.119 1.00 53.78 182 ARG A N 1
ATOM 1455 C CA . ARG A 1 182 ? -7.656 6.783 37.423 1.00 53.78 182 ARG A CA 1
ATOM 1456 C C . ARG A 1 182 ? -8.574 6.899 38.648 1.00 53.78 182 ARG A C 1
ATOM 1458 O O . ARG A 1 182 ? -9.033 8.001 38.928 1.00 53.78 182 ARG A O 1
ATOM 1465 N N . LYS A 1 183 ? -8.854 5.789 39.330 1.00 42.97 183 LYS A N 1
ATOM 1466 C CA . LYS A 1 183 ? -9.497 5.745 40.646 1.00 42.97 183 LYS A CA 1
ATOM 1467 C C . LYS A 1 183 ? -8.441 5.426 41.693 1.00 42.97 183 LYS A C 1
ATOM 1469 O O . LYS A 1 183 ? -8.600 5.936 42.817 1.00 42.97 183 LYS A O 1
#

Radius of gyration: 21.08 Å; chains: 1; bounding box: 45×36×82 Å

Organism: NCBI:txid70186

Sequence (183 aa):
IPIPLISQYSKMLSRSLLARPLTRALSNVAGIHRAGQAIDSYPGQLRQSITSDELVKGVADENDIARLKRVFSFENASQPEINAMVKSRMIQRFQLKPGDSGCTEVQVAILTAKIHYLAHHMEVNRKDFSSRRGLEACVHKRRALLTYLKRTKFARYMDLIKNLDMRDTIRVWPTERANDRRK

Foldseek 3Di:
DDDPCVVVVLVVCVLAFHDDPPVVCVVVCVCLVCLVVVLVVDPFDFLDNQGLVNLVVPDPDPVVSVVVCVCRRCVVDDPVSVLVVQLVVLCVVQPPDVPPCPDLLSLLSSLLSVLSVLVVVCVVVVPPVVSVVVSVVSSVVSLVSLLVCCVPPVVSSVVSCVVSVTDPSRDDDDPVVVVVVVD

Secondary structure (DSSP, 8-state):
-PPPHHHHHHHHHHHTTT-S-HHHHGGGGGGTGGGTGGGGG-TT--SSS--HHHHHTT---HHHHHHHHHHTSGGG--HHHHHHHHHHHHHHHH-SSTT---SHHHHHHHHHHHHHHHHHHHHH-TT-HHHHHHHHHHHHHHHHHHHHHHHH-HHHHHHHHHHTT-----PPPPTHHHHTT--